Protein AF-0000000077219461 (afdb_homodimer)

Solvent-accessible surface area (backbone atoms only — not comparable to full-atom values): 17190 Å² total; per-residue (Å²): 137,82,82,75,80,73,78,74,81,79,78,75,69,72,69,64,65,70,67,61,68,72,64,71,76,75,70,71,70,69,64,72,73,69,69,78,68,63,50,46,44,54,53,44,38,73,29,61,32,58,38,12,72,44,54,71,53,57,71,39,66,51,72,38,89,86,74,27,36,36,39,37,34,32,79,54,46,33,28,30,75,54,97,56,36,33,38,37,35,46,38,50,35,36,30,32,52,49,77,28,35,36,33,75,37,42,42,38,30,35,29,43,57,50,77,37,53,36,34,33,40,34,45,46,95,81,51,29,31,39,37,42,57,68,84,75,75,48,75,42,62,36,77,71,18,69,49,48,47,73,55,44,82,108,136,82,82,76,82,74,80,76,80,79,80,76,68,74,70,62,65,70,67,61,66,71,66,70,76,74,70,72,71,70,65,72,74,69,70,76,67,63,50,48,44,55,53,44,38,73,30,61,32,60,40,12,72,45,54,71,52,57,71,38,66,51,74,37,89,85,76,28,37,36,38,37,35,31,80,53,46,32,28,31,74,55,98,56,35,31,38,37,34,45,36,51,35,38,31,34,51,49,75,27,34,35,33,73,36,42,42,40,30,36,29,43,57,50,79,36,52,38,35,32,40,34,44,47,95,80,50,31,31,39,37,42,57,67,83,76,75,48,74,41,61,37,76,72,17,68,49,47,46,73,55,45,81,107

Sequence (308 aa):
MGTIFQPNPISSISILCSIIFILTSVTTQSLPFRRSQLSPYGFIGQFNIPRGILPRGATSYTFDNFTGQFTINLKEACTYKMQTFAVKFNTTITGIITKNNMSSLKGVQVRVAFWINIRKVSSIQMGVVKFEAGVIPIIVPAIFFKLSPPCIKSMGTIFQPNPISSISILCSIIFILTSVTTQSLPFRRSQLSPYGFIGQFNIPRGILPRGATSYTFDNFTGQFTINLKEACTYKMQTFAVKFNTTITGIITKNNMSSLKGVQVRVAFWINIRKVSSIQMGVVKFEAGVIPIIVPAIFFKLSPPCIKS

Nearest PDB structures (foldseek):
  1hmw-assembly1_A  TM=2.668E-01  e=2.488E+00  Pedobacter heparinus
  1hmw-assembly1_A  TM=2.668E-01  e=2.385E+00  Pedobacter heparinus
  4qtq-assembly1_A  TM=2.476E-01  e=5.665E+00  Xanthomonas citri pv. citri str. 306

Structure (mmCIF, N/CA/C/O backbone):
data_AF-0000000077219461-model_v1
#
loop_
_entity.id
_entity.type
_entity.pdbx_description
1 polymer 'Uncharacterized protein'
#
loop_
_atom_site.group_PDB
_atom_site.id
_atom_site.type_symbol
_atom_site.label_atom_id
_atom_site.label_alt_id
_atom_site.label_comp_id
_atom_site.label_asym_id
_atom_site.label_entity_id
_atom_site.label_seq_id
_atom_site.pdbx_PDB_ins_code
_atom_site.Cartn_x
_atom_site.Cartn_y
_atom_site.Cartn_z
_atom_site.occupancy
_atom_site.B_iso_or_equiv
_atom_site.auth_seq_id
_atom_site.auth_comp_id
_atom_site.auth_asym_id
_atom_site.auth_atom_id
_atom_site.pdbx_PDB_model_num
ATOM 1 N N . MET A 1 1 ? 26.984 111.75 51.5 1 33.69 1 MET A N 1
ATOM 2 C CA . MET A 1 1 ? 25.688 111.125 51.531 1 33.69 1 MET A CA 1
ATOM 3 C C . MET A 1 1 ? 25.453 110.25 50.281 1 33.69 1 MET A C 1
ATOM 5 O O . MET A 1 1 ? 25.109 110.812 49.219 1 33.69 1 MET A O 1
ATOM 9 N N . GLY A 1 2 ? 26.359 109.25 50 1 40.06 2 GLY A N 1
ATOM 10 C CA . GLY A 1 2 ? 26.594 108.5 48.812 1 40.06 2 GLY A CA 1
ATOM 11 C C . GLY A 1 2 ? 25.422 107.562 48.438 1 40.06 2 GLY A C 1
ATOM 12 O O . GLY A 1 2 ? 24.859 106.938 49.312 1 40.06 2 GLY A O 1
ATOM 13 N N . THR A 1 3 ? 24.609 108 47.438 1 42.41 3 THR A N 1
ATOM 14 C CA . THR A 1 3 ? 23.406 107.375 46.875 1 42.41 3 THR A CA 1
ATOM 15 C C . THR A 1 3 ? 23.703 105.938 46.406 1 42.41 3 THR A C 1
ATOM 17 O O . THR A 1 3 ? 24.516 105.75 45.5 1 42.41 3 THR A O 1
ATOM 20 N N . ILE A 1 4 ? 23.688 105 47.344 1 44.81 4 ILE A N 1
ATOM 21 C CA . ILE A 1 4 ? 23.938 103.562 47.094 1 44.81 4 ILE A CA 1
ATOM 22 C C . ILE A 1 4 ? 22.875 103 46.156 1 44.81 4 ILE A C 1
ATOM 24 O O . ILE A 1 4 ? 21.688 103.125 46.438 1 44.81 4 ILE A O 1
ATOM 28 N N . PHE A 1 5 ? 23.203 102.938 44.812 1 44.38 5 PHE A N 1
ATOM 29 C CA . PHE A 1 5 ? 22.406 102.375 43.719 1 44.38 5 PHE A CA 1
ATOM 30 C C . PHE A 1 5 ? 21.969 100.938 44.031 1 44.38 5 PHE A C 1
ATOM 32 O O . PHE A 1 5 ? 22.797 100.125 44.312 1 44.38 5 PHE A O 1
ATOM 39 N N . GLN A 1 6 ? 20.781 100.75 44.688 1 46.53 6 GLN A N 1
ATOM 40 C CA . GLN A 1 6 ? 20.219 99.438 45.031 1 46.53 6 GLN A CA 1
ATOM 41 C C . GLN A 1 6 ? 19.875 98.625 43.781 1 46.53 6 GLN A C 1
ATOM 43 O O . GLN A 1 6 ? 19.109 99.125 42.938 1 46.53 6 GLN A O 1
ATOM 48 N N . PRO A 1 7 ? 20.812 97.812 43.344 1 46.88 7 PRO A N 1
ATOM 49 C CA . PRO A 1 7 ? 20.562 97.062 42.094 1 46.88 7 PRO A CA 1
ATOM 50 C C . PRO A 1 7 ? 19.219 96.312 42.125 1 46.88 7 PRO A C 1
ATOM 52 O O . PRO A 1 7 ? 18.734 95.938 43.219 1 46.88 7 PRO A O 1
ATOM 55 N N . ASN A 1 8 ? 18.281 96.625 41.219 1 46.97 8 ASN A N 1
ATOM 56 C CA . ASN A 1 8 ? 16.969 96.062 40.969 1 46.97 8 ASN A CA 1
ATOM 57 C C . ASN A 1 8 ? 17.016 94.5 40.844 1 46.97 8 ASN A C 1
ATOM 59 O O . ASN A 1 8 ? 17.906 94 40.188 1 46.97 8 ASN A O 1
ATOM 63 N N . PRO A 1 9 ? 16.406 93.75 41.781 1 45.88 9 PRO A N 1
ATOM 64 C CA . PRO A 1 9 ? 16.406 92.312 41.812 1 45.88 9 PRO A CA 1
ATOM 65 C C . PRO A 1 9 ? 15.836 91.688 40.531 1 45.88 9 PRO A C 1
ATOM 67 O O . PRO A 1 9 ? 14.781 92.125 40.062 1 45.88 9 PRO A O 1
ATOM 70 N N . ILE A 1 10 ? 16.734 91.438 39.5 1 48.16 10 ILE A N 1
ATOM 71 C CA . ILE A 1 10 ? 16.375 90.75 38.281 1 48.16 10 ILE A CA 1
ATOM 72 C C . ILE A 1 10 ? 15.469 89.562 38.594 1 48.16 10 ILE A C 1
ATOM 74 O O . ILE A 1 10 ? 15.742 88.75 39.5 1 48.16 10 ILE A O 1
ATOM 78 N N . SER A 1 11 ? 14.156 89.562 38.219 1 43.84 11 SER A N 1
ATOM 79 C CA . SER A 1 11 ? 13.008 88.688 38.344 1 43.84 11 SER A CA 1
ATOM 80 C C . SER A 1 11 ? 13.344 87.312 37.781 1 43.84 11 SER A C 1
ATOM 82 O O . SER A 1 11 ? 13.805 87.188 36.656 1 43.84 11 SER A O 1
ATOM 84 N N . SER A 1 12 ? 13.719 86.312 38.656 1 49.03 12 SER A N 1
ATOM 85 C CA . SER A 1 12 ? 14.031 84.875 38.562 1 49.03 12 SER A CA 1
ATOM 86 C C . SER A 1 12 ? 12.914 84.062 37.875 1 49.03 12 SER A C 1
ATOM 88 O O . SER A 1 12 ? 12.898 82.875 37.906 1 49.03 12 SER A O 1
ATOM 90 N N . ILE A 1 13 ? 11.828 84.75 37.469 1 51.88 13 ILE A N 1
ATOM 91 C CA . ILE A 1 13 ? 10.664 84 37.094 1 51.88 13 ILE A CA 1
ATOM 92 C C . ILE A 1 13 ? 10.914 83.25 35.781 1 51.88 13 ILE A C 1
ATOM 94 O O . ILE A 1 13 ? 10.234 82.312 35.438 1 51.88 13 ILE A O 1
ATOM 98 N N . SER A 1 14 ? 11.883 83.812 34.938 1 49.16 14 SER A N 1
ATOM 99 C CA . SER A 1 14 ? 11.852 83.312 33.531 1 49.16 14 SER A CA 1
ATOM 100 C C . SER A 1 14 ? 12.359 81.875 33.438 1 49.16 14 SER A C 1
ATOM 102 O O . SER A 1 14 ? 12.188 81.25 32.406 1 49.16 14 SER A O 1
ATOM 104 N N . ILE A 1 15 ? 13.188 81.5 34.375 1 51.34 15 ILE A N 1
ATOM 105 C CA . ILE A 1 15 ? 13.906 80.25 34.094 1 51.34 15 ILE A CA 1
ATOM 106 C C . ILE A 1 15 ? 12.984 79.062 34.312 1 51.34 15 ILE A C 1
ATOM 108 O O . ILE A 1 15 ? 13.266 77.938 33.844 1 51.34 15 ILE A O 1
ATOM 112 N N . LEU A 1 16 ? 11.891 79.188 35.031 1 48.84 16 LEU A N 1
ATOM 113 C CA . LEU A 1 16 ? 11.164 78 35.469 1 48.84 16 LEU A CA 1
ATOM 114 C C . LEU A 1 16 ? 10.375 77.438 34.312 1 48.84 16 LEU A C 1
ATOM 116 O O . LEU A 1 16 ? 10.164 76.188 34.25 1 48.84 16 LEU A O 1
ATOM 120 N N . CYS A 1 17 ? 10.07 78.25 33.344 1 48.56 17 CYS A N 1
ATOM 121 C CA . CYS A 1 17 ? 9.062 77.75 32.438 1 48.56 17 CYS A CA 1
ATOM 122 C C . CYS A 1 17 ? 9.664 76.688 31.484 1 48.56 17 CYS A C 1
ATOM 124 O O . CYS A 1 17 ? 8.938 75.938 30.891 1 48.56 17 CYS A O 1
ATOM 126 N N . SER A 1 18 ? 10.977 76.812 31.312 1 48.19 18 SER A N 1
ATOM 127 C CA . SER A 1 18 ? 11.398 76.062 30.156 1 48.19 18 SER A CA 1
ATOM 128 C C . SER A 1 18 ? 11.445 74.562 30.469 1 48.19 18 SER A C 1
ATOM 130 O O . SER A 1 18 ? 11.766 73.75 29.594 1 48.19 18 SER A O 1
ATOM 132 N N . ILE A 1 19 ? 11.508 74.312 31.734 1 49.44 19 ILE A N 1
ATOM 133 C CA . ILE A 1 19 ? 11.805 72.875 31.969 1 49.44 19 ILE A CA 1
ATOM 134 C C . ILE A 1 19 ? 10.562 72.062 31.672 1 49.44 19 ILE A C 1
ATOM 136 O O . ILE A 1 19 ? 10.633 70.812 31.672 1 49.44 19 ILE A O 1
ATOM 140 N N . ILE A 1 20 ? 9.398 72.688 31.578 1 46.81 20 ILE A N 1
ATOM 141 C CA . ILE A 1 20 ? 8.25 71.75 31.609 1 46.81 20 ILE A CA 1
ATOM 142 C C . ILE A 1 20 ? 8.156 71 30.297 1 46.81 20 ILE A C 1
ATOM 144 O O . ILE A 1 20 ? 7.609 69.875 30.266 1 46.81 20 ILE A O 1
ATOM 148 N N . PHE A 1 21 ? 8.5 71.625 29.219 1 44.94 21 PHE A N 1
ATOM 149 C CA . PHE A 1 21 ? 7.789 71.062 28.078 1 44.94 21 PHE A CA 1
ATOM 150 C C . PHE A 1 21 ? 8.414 69.75 27.641 1 44.94 21 PHE A C 1
ATOM 152 O O . PHE A 1 21 ? 8.172 69.312 26.531 1 44.94 21 PHE A O 1
ATOM 159 N N . ILE A 1 22 ? 9.492 69.375 28.266 1 47.66 22 ILE A N 1
ATOM 160 C CA . ILE A 1 22 ? 9.938 68.188 27.562 1 47.66 22 ILE A CA 1
ATOM 161 C C . ILE A 1 22 ? 8.93 67.062 27.766 1 47.66 22 ILE A C 1
ATOM 163 O O . ILE A 1 22 ? 8.977 66.375 28.781 1 47.66 22 ILE A O 1
ATOM 167 N N . LEU A 1 23 ? 7.57 67.375 27.766 1 44.78 23 LEU A N 1
ATOM 168 C CA . LEU A 1 23 ? 6.695 66.25 27.703 1 44.78 23 LEU A CA 1
ATOM 169 C C . LEU A 1 23 ? 7.07 65.312 26.547 1 44.78 23 LEU A C 1
ATOM 171 O O . LEU A 1 23 ? 6.941 65.688 25.391 1 44.78 23 LEU A O 1
ATOM 175 N N . THR A 1 24 ? 8.188 64.562 26.766 1 46.62 24 THR A N 1
ATOM 176 C CA . THR A 1 24 ? 8.516 63.5 25.828 1 46.62 24 THR A CA 1
ATOM 177 C C . THR A 1 24 ? 7.266 62.688 25.469 1 46.62 24 THR A C 1
ATOM 179 O O . THR A 1 24 ? 6.527 62.25 26.359 1 46.62 24 THR A O 1
ATOM 182 N N . SER A 1 25 ? 6.562 63.062 24.359 1 48.91 25 SER A N 1
ATOM 183 C CA . SER A 1 25 ? 5.602 62.156 23.719 1 48.91 25 SER A CA 1
ATOM 184 C C . SER A 1 25 ? 6.109 60.719 23.703 1 48.91 25 SER A C 1
ATOM 186 O O . SER A 1 25 ? 7.094 60.406 23.031 1 48.91 25 SER A O 1
ATOM 188 N N . VAL A 1 26 ? 6.145 60.062 24.906 1 49.88 26 VAL A N 1
ATOM 189 C CA . VAL A 1 26 ? 6.297 58.625 24.797 1 49.88 26 VAL A CA 1
ATOM 190 C C . VAL A 1 26 ? 5.332 58.062 23.75 1 49.88 26 VAL A C 1
ATOM 192 O O . VAL A 1 26 ? 4.113 58.062 23.953 1 49.88 26 VAL A O 1
ATOM 195 N N . THR A 1 27 ? 5.602 58.312 22.422 1 47.44 27 THR A N 1
ATOM 196 C CA . THR A 1 27 ? 4.867 57.531 21.438 1 47.44 27 THR A CA 1
ATOM 197 C C . THR A 1 27 ? 4.863 56.062 21.844 1 47.44 27 THR A C 1
ATOM 199 O O . THR A 1 27 ? 5.922 55.469 22.047 1 47.44 27 THR A O 1
ATOM 202 N N . THR A 1 28 ? 3.904 55.656 22.656 1 47.66 28 THR A N 1
ATOM 203 C CA . THR A 1 28 ? 3.676 54.219 22.781 1 47.66 28 THR A CA 1
ATOM 204 C C . THR A 1 28 ? 3.699 53.531 21.422 1 47.66 28 THR A C 1
ATOM 206 O O . THR A 1 28 ? 2.916 53.875 20.531 1 47.66 28 THR A O 1
A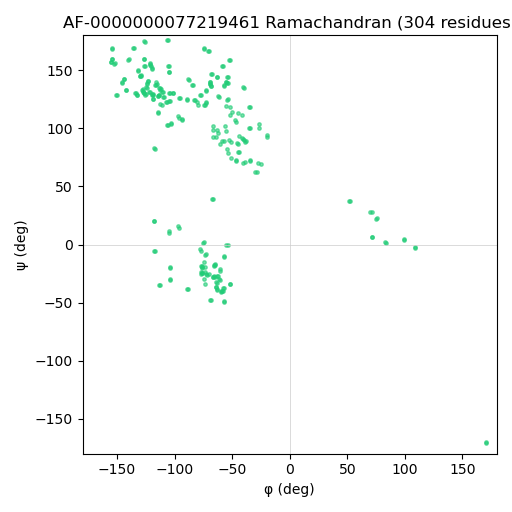TOM 209 N N . GLN A 1 29 ? 4.898 53.281 20.891 1 47.88 29 GLN A N 1
ATOM 210 C CA . GLN A 1 29 ? 4.879 52.375 19.766 1 47.88 29 GLN A CA 1
ATOM 211 C C . GLN A 1 29 ? 3.889 51.219 19.984 1 47.88 29 GLN A C 1
ATOM 213 O O . GLN A 1 29 ? 3.977 50.5 20.984 1 47.88 29 GLN A O 1
ATOM 218 N N . SER A 1 30 ? 2.658 51.438 19.562 1 45.31 30 SER A N 1
ATOM 219 C CA . SER A 1 30 ? 1.782 50.25 19.484 1 45.31 30 SER A CA 1
ATOM 220 C C . SER A 1 30 ? 2.537 49.031 19 1 45.31 30 SER A C 1
ATOM 222 O O . SER A 1 30 ? 3.207 49.094 17.953 1 45.31 30 SER A O 1
ATOM 224 N N . LEU A 1 31 ? 3.113 48.281 19.875 1 44.47 31 LEU A N 1
ATOM 225 C CA . LEU A 1 31 ? 3.516 46.969 19.359 1 44.47 31 LEU A CA 1
ATOM 226 C C . LEU A 1 31 ? 2.512 46.469 18.344 1 44.47 31 LEU A C 1
ATOM 228 O O . LEU A 1 31 ? 1.301 46.594 18.531 1 44.47 31 LEU A O 1
ATOM 232 N N . PRO A 1 32 ? 2.781 46.594 17.031 1 43.72 32 PRO A N 1
ATOM 233 C CA . PRO A 1 32 ? 1.776 45.938 16.172 1 43.72 32 PRO A CA 1
ATOM 234 C C . PRO A 1 32 ? 1.071 44.781 16.875 1 43.72 32 PRO A C 1
ATOM 236 O O . PRO A 1 32 ? 1.707 44 17.625 1 43.72 32 PRO A O 1
ATOM 239 N N . PHE A 1 33 ? -0.044 44.938 17.359 1 42.09 33 PHE A N 1
ATOM 240 C CA . PHE A 1 33 ? -0.864 43.781 17.703 1 42.09 33 PHE A CA 1
ATOM 241 C C . PHE A 1 33 ? -0.469 42.562 16.875 1 42.09 33 PHE A C 1
ATOM 243 O O . PHE A 1 33 ? -0.625 42.562 15.648 1 42.09 33 PHE A O 1
ATOM 250 N N . ARG A 1 34 ? 0.667 42 17.094 1 44.62 34 ARG A N 1
ATOM 251 C CA . ARG A 1 34 ? 0.848 40.656 16.5 1 44.62 34 ARG A CA 1
ATOM 252 C C . ARG A 1 34 ? -0.486 39.938 16.375 1 44.62 34 ARG A C 1
ATOM 254 O O . ARG A 1 34 ? -1.094 39.562 17.375 1 44.62 34 ARG A O 1
ATOM 261 N N . ARG A 1 35 ? -1.472 40.406 15.609 1 48.09 35 ARG A N 1
ATOM 262 C CA . ARG A 1 35 ? -2.625 39.562 15.344 1 48.09 35 ARG A CA 1
ATOM 263 C C . ARG A 1 35 ? -2.293 38.094 15.594 1 48.09 35 ARG A C 1
ATOM 265 O O . ARG A 1 35 ? -1.301 37.594 15.078 1 48.09 35 ARG A O 1
ATOM 272 N N . SER A 1 36 ? -2.57 37.594 16.75 1 56.5 36 SER A N 1
ATOM 273 C CA . SER A 1 36 ? -2.311 36.25 17.25 1 56.5 36 SER A CA 1
ATOM 274 C C . SER A 1 36 ? -2.447 35.219 16.156 1 56.5 36 SER A C 1
ATOM 276 O O . SER A 1 36 ? -3.543 35 15.641 1 56.5 36 SER A O 1
ATOM 278 N N . GLN A 1 37 ? -1.49 35.219 15.258 1 73.44 37 GLN A N 1
ATOM 279 C CA . GLN A 1 37 ? -1.485 34.219 14.203 1 73.44 37 GLN A CA 1
ATOM 280 C C . GLN A 1 37 ? -2.029 32.875 14.703 1 73.44 37 GLN A C 1
ATOM 282 O O . GLN A 1 37 ? -1.74 32.469 15.836 1 73.44 37 GLN A O 1
ATOM 287 N N . LEU A 1 38 ? -3.107 32.438 14.117 1 88.06 38 LEU A N 1
ATOM 288 C CA . LEU A 1 38 ? -3.654 31.141 14.43 1 88.06 38 LEU A CA 1
ATOM 289 C C . LEU A 1 38 ? -2.539 30.109 14.586 1 88.06 38 LEU A C 1
ATOM 291 O O . LEU A 1 38 ? -1.474 30.234 13.977 1 88.06 38 LEU A O 1
ATOM 295 N N . SER A 1 39 ? -2.715 29.344 15.617 1 93.81 39 SER A N 1
ATOM 296 C CA . SER A 1 39 ? -1.831 28.188 15.664 1 93.81 39 SER A CA 1
ATOM 297 C C . SER A 1 39 ? -1.895 27.391 14.367 1 93.81 39 SER A C 1
ATOM 299 O O . SER A 1 39 ? -2.824 27.562 13.578 1 93.81 39 SER A O 1
ATOM 301 N N . PRO A 1 40 ? -0.936 26.641 14.102 1 96.38 40 PRO A N 1
ATOM 302 C CA . PRO A 1 40 ? -1.021 25.781 12.922 1 96.38 40 PRO A CA 1
ATOM 303 C C . PRO A 1 40 ? -2.305 24.953 12.898 1 96.38 40 PRO A C 1
ATOM 305 O O . PRO A 1 40 ? -2.869 24.719 11.82 1 96.38 40 PRO A O 1
ATOM 308 N N . TYR A 1 41 ? -2.781 24.562 13.984 1 95.44 41 TYR A N 1
ATOM 309 C CA . TYR A 1 41 ? -4.008 23.781 14.102 1 95.44 41 TYR A CA 1
ATOM 310 C C . TYR A 1 41 ? -5.227 24.609 13.719 1 95.44 41 TYR A C 1
ATOM 312 O O . TYR A 1 41 ? -6.109 24.141 13 1 95.44 41 TYR A O 1
ATOM 320 N N . GLY A 1 42 ? -5.223 25.766 14.289 1 94.44 42 GLY A N 1
ATOM 321 C CA . GLY A 1 42 ? -6.285 26.688 13.914 1 94.44 42 GLY A CA 1
ATOM 322 C C . GLY A 1 42 ? -6.281 27.016 12.43 1 94.44 42 GLY A C 1
ATOM 323 O O . GLY A 1 42 ? -7.336 27.094 11.805 1 94.44 42 GLY A O 1
ATOM 324 N N . PHE A 1 43 ? -5.125 27.188 11.93 1 95.88 43 PHE A N 1
ATOM 325 C CA . PHE A 1 43 ? -4.938 27.484 10.516 1 95.88 43 PHE A CA 1
ATOM 326 C C . PHE A 1 43 ? -5.562 26.391 9.648 1 95.88 43 PHE A C 1
ATOM 328 O O . PHE A 1 43 ? -6.371 26.688 8.766 1 95.88 43 PHE A O 1
ATOM 335 N N . ILE A 1 44 ? -5.289 25.062 9.906 1 96.12 44 ILE A N 1
ATOM 336 C CA . ILE A 1 44 ? -5.809 23.938 9.141 1 96.12 44 ILE A CA 1
ATOM 337 C C . ILE A 1 44 ? -7.332 23.891 9.25 1 96.12 44 ILE A C 1
ATOM 339 O O . ILE A 1 44 ? -8.023 23.656 8.258 1 96.12 44 ILE A O 1
ATOM 343 N N . GLY A 1 45 ? -7.773 24.203 10.422 1 94.19 45 GLY A N 1
ATOM 344 C CA . GLY A 1 45 ? -9.195 24.156 10.695 1 94.19 45 GLY A CA 1
ATOM 345 C C . GLY A 1 45 ? -10.008 25.109 9.836 1 94.19 45 GLY A C 1
ATOM 346 O O . GLY A 1 45 ? -11.172 24.828 9.523 1 94.19 45 GLY A O 1
ATOM 347 N N . GLN A 1 46 ? -9.438 26.125 9.484 1 94.5 46 GLN A N 1
ATOM 348 C CA . GLN A 1 46 ? -10.141 27.141 8.711 1 94.5 46 GLN A CA 1
ATOM 349 C C . GLN A 1 46 ? -10.547 26.609 7.344 1 94.5 46 GLN A C 1
ATOM 351 O O . GLN A 1 46 ? -11.445 27.156 6.699 1 94.5 46 GLN A O 1
ATOM 356 N N . PHE A 1 47 ? -10.016 25.609 6.922 1 95.56 47 PHE A N 1
ATOM 357 C CA . PHE A 1 47 ? -10.289 25.062 5.594 1 95.56 47 PHE A CA 1
ATOM 358 C C . PHE A 1 47 ? -11.164 23.828 5.684 1 95.56 47 PHE A C 1
ATOM 360 O O . PHE A 1 47 ? -11.266 23.062 4.723 1 95.56 47 PHE A O 1
ATOM 367 N N . ASN A 1 48 ? -11.695 23.547 6.797 1 93.81 48 ASN A N 1
ATOM 368 C CA . ASN A 1 48 ? -12.586 22.422 7.047 1 93.81 48 ASN A CA 1
ATOM 369 C C . ASN A 1 48 ? -11.836 21.094 7.012 1 93.81 48 ASN A C 1
ATOM 371 O O . ASN A 1 48 ? -12.359 20.094 6.531 1 93.81 48 ASN A O 1
ATOM 375 N N . ILE A 1 49 ? -10.648 21.109 7.312 1 94.88 49 ILE A N 1
ATOM 376 C CA . ILE A 1 49 ? -9.812 19.938 7.551 1 94.88 49 ILE A CA 1
ATOM 377 C C . ILE A 1 49 ? -9.633 19.734 9.055 1 94.88 49 ILE A C 1
ATOM 379 O O . ILE A 1 49 ? -9.328 20.672 9.781 1 94.88 49 ILE A O 1
ATOM 383 N N . PRO A 1 50 ? -9.859 18.562 9.422 1 93.88 50 PRO A N 1
ATOM 384 C CA . PRO A 1 50 ? -9.727 18.375 10.867 1 93.88 50 PRO A CA 1
ATOM 385 C C . PRO A 1 50 ? -8.344 18.766 11.391 1 93.88 50 PRO A C 1
ATOM 387 O O . PRO A 1 50 ? -7.328 18.344 10.828 1 93.88 50 PRO A O 1
ATOM 390 N N . ARG A 1 51 ? -8.297 19.438 12.484 1 92.69 51 ARG A N 1
ATOM 391 C CA . ARG A 1 51 ? -7.062 19.984 13.031 1 92.69 51 ARG A CA 1
ATOM 392 C C . ARG A 1 51 ? -6.086 18.875 13.406 1 92.69 51 ARG A C 1
ATOM 394 O O . ARG A 1 51 ? -4.871 19.047 13.273 1 92.69 51 ARG A O 1
ATOM 401 N N . GLY A 1 52 ? -6.641 17.75 13.82 1 92.31 52 GLY A N 1
ATOM 402 C CA . GLY A 1 52 ? -5.828 16.641 14.312 1 92.31 52 GLY A CA 1
ATOM 403 C C . GLY A 1 52 ? -5.117 15.883 13.203 1 92.31 52 GLY A C 1
ATOM 404 O O . GLY A 1 52 ? -4.402 14.914 13.469 1 92.31 52 GLY A O 1
ATOM 405 N N . ILE A 1 53 ? -5.293 16.328 12.016 1 92.56 53 ILE A N 1
ATOM 406 C CA . ILE A 1 53 ? -4.531 15.734 10.922 1 92.56 53 ILE A CA 1
ATOM 407 C C . ILE A 1 53 ? -3.045 16.031 11.102 1 92.56 53 ILE A C 1
ATOM 409 O O . ILE A 1 53 ? -2.189 15.273 10.641 1 92.56 53 ILE A O 1
ATOM 413 N N . LEU A 1 54 ? -2.771 17.141 11.773 1 93.31 54 LEU A N 1
ATOM 414 C CA . LEU A 1 54 ? -1.401 17.484 12.133 1 93.31 54 LEU A CA 1
ATOM 415 C C . LEU A 1 54 ? -0.999 16.797 13.438 1 93.31 54 LEU A C 1
ATOM 417 O O . LEU A 1 54 ? -1.792 16.734 14.383 1 93.31 54 LEU A O 1
ATOM 421 N N . PRO A 1 55 ? 0.208 16.297 13.414 1 92.25 55 PRO A N 1
ATOM 422 C CA . PRO A 1 55 ? 0.686 15.742 14.68 1 92.25 55 PRO A CA 1
ATOM 423 C C . PRO A 1 55 ? 0.968 16.828 15.719 1 92.25 55 PRO A C 1
ATOM 425 O O . PRO A 1 55 ? 1.022 18.016 15.383 1 92.25 55 PRO A O 1
ATOM 428 N N . ARG A 1 56 ? 1.112 16.281 16.953 1 90.12 56 ARG A N 1
ATOM 429 C CA . ARG A 1 56 ? 1.553 17.234 17.984 1 90.12 56 ARG A CA 1
ATOM 430 C C . ARG A 1 56 ? 2.938 17.781 17.672 1 90.12 56 ARG A C 1
ATOM 432 O O . ARG A 1 56 ? 3.754 17.094 17.047 1 90.12 56 ARG A O 1
ATOM 439 N N . GLY A 1 57 ? 3.109 19.094 18.031 1 91.25 57 GLY A N 1
ATOM 440 C CA . GLY A 1 57 ? 4.438 19.656 17.875 1 91.25 57 GLY A CA 1
ATOM 441 C C . GLY A 1 57 ? 4.531 20.656 16.734 1 91.25 57 GLY A C 1
ATOM 442 O O . GLY A 1 57 ? 5.605 21.188 16.453 1 91.25 57 GLY A O 1
ATOM 443 N N . ALA A 1 58 ? 3.441 20.812 16.047 1 94.19 58 ALA A N 1
ATOM 444 C CA . ALA A 1 58 ? 3.453 21.891 15.062 1 94.19 58 ALA A CA 1
ATOM 445 C C . ALA A 1 58 ? 3.66 23.25 15.719 1 94.19 58 ALA A C 1
ATOM 447 O O . ALA A 1 58 ? 2.889 23.641 16.594 1 94.19 58 ALA A O 1
ATOM 448 N N . THR A 1 59 ? 4.652 24.031 15.25 1 95 59 THR A N 1
ATOM 449 C CA . THR A 1 59 ? 5.066 25.234 15.961 1 95 59 THR A CA 1
ATOM 450 C C . THR A 1 59 ? 4.715 26.484 15.164 1 95 59 THR A C 1
ATOM 452 O O . THR A 1 59 ? 4.355 27.516 15.734 1 95 59 THR A O 1
ATOM 455 N N . SER A 1 60 ? 4.809 26.375 13.914 1 96.06 60 SER A N 1
ATOM 456 C CA . SER A 1 60 ? 4.57 27.547 13.094 1 96.06 60 SER A CA 1
ATOM 457 C C . SER A 1 60 ? 4.113 27.172 11.695 1 96.06 60 SER A C 1
ATOM 459 O O . SER A 1 60 ? 4.156 26 11.32 1 96.06 60 SER A O 1
ATOM 461 N N . TYR A 1 61 ? 3.656 28.203 10.992 1 97.56 61 TYR A N 1
ATOM 462 C CA . TYR A 1 61 ? 3.279 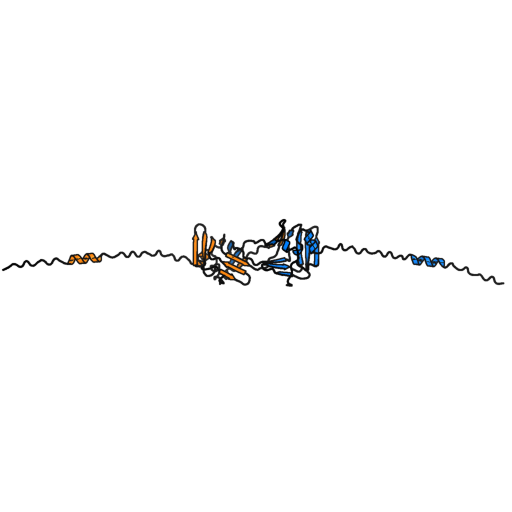28 9.594 1 97.56 61 TYR A CA 1
ATOM 463 C C . TYR A 1 61 ? 3.449 29.281 8.789 1 97.56 61 TYR A C 1
ATOM 465 O O . TYR A 1 61 ? 3.527 30.375 9.352 1 97.56 61 TYR A O 1
ATOM 473 N N . THR A 1 62 ? 3.627 29.156 7.488 1 97.62 62 THR A N 1
ATOM 474 C CA . THR A 1 62 ? 3.49 30.219 6.504 1 97.62 62 THR A CA 1
ATOM 475 C C . THR A 1 62 ? 2.412 29.875 5.48 1 97.62 62 THR A C 1
ATOM 477 O O . THR A 1 62 ? 2.133 28.703 5.234 1 97.62 62 THR A O 1
ATOM 480 N N . PHE A 1 63 ? 1.784 30.953 4.941 1 97.75 63 PHE A N 1
ATOM 481 C CA . PHE A 1 63 ? 0.683 30.75 4.004 1 97.75 63 PHE A CA 1
ATOM 482 C C . PHE A 1 63 ? 0.612 31.891 3 1 97.75 63 PHE A C 1
ATOM 484 O O . PHE A 1 63 ? 0.666 33.062 3.379 1 97.75 63 PHE A O 1
ATOM 491 N N . ASP A 1 64 ? 0.569 31.453 1.765 1 97.5 64 ASP A N 1
ATOM 492 C CA . ASP A 1 64 ? 0.343 32.406 0.695 1 97.5 64 ASP A CA 1
ATOM 493 C C . ASP A 1 64 ? -1.131 32.469 0.299 1 97.5 64 ASP A C 1
ATOM 495 O O . ASP A 1 64 ? -1.638 31.531 -0.338 1 97.5 64 ASP A O 1
ATOM 499 N N . ASN A 1 65 ? -1.766 33.5 0.615 1 94.44 65 ASN A N 1
ATOM 500 C CA . ASN A 1 65 ? -3.203 33.625 0.401 1 94.44 65 ASN A CA 1
ATOM 501 C C . ASN A 1 65 ? -3.553 33.625 -1.084 1 94.44 65 ASN A C 1
ATOM 503 O O . ASN A 1 65 ? -4.688 33.312 -1.455 1 94.44 65 ASN A O 1
ATOM 507 N N . PHE A 1 66 ? -2.605 33.875 -1.916 1 95.19 66 PHE A N 1
ATOM 508 C CA . PHE A 1 66 ? -2.861 33.969 -3.348 1 95.19 66 PHE A CA 1
ATOM 509 C C . PHE A 1 66 ? -2.742 32.594 -4.016 1 95.19 66 PHE A C 1
ATOM 511 O O . PHE A 1 66 ? -3.564 32.25 -4.867 1 95.19 66 PHE A O 1
ATOM 518 N N . THR A 1 67 ? -1.794 31.844 -3.562 1 96.44 67 THR A N 1
ATOM 519 C CA . THR A 1 67 ? -1.524 30.578 -4.242 1 96.44 67 THR A CA 1
ATOM 520 C C . THR A 1 67 ? -2.074 29.406 -3.439 1 96.44 67 THR A C 1
ATOM 522 O O . THR A 1 67 ? -2.258 28.312 -3.977 1 96.44 67 THR A O 1
ATOM 525 N N . GLY A 1 68 ? -2.301 29.672 -2.18 1 97.81 68 GLY A N 1
ATOM 526 C CA . GLY A 1 68 ? -2.74 28.609 -1.294 1 97.81 68 GLY A CA 1
ATOM 527 C C . GLY A 1 68 ? -1.595 27.766 -0.75 1 97.81 68 GLY A C 1
ATOM 528 O O . GLY A 1 68 ? -1.815 26.812 0.004 1 97.81 68 GLY A O 1
ATOM 529 N N . GLN A 1 69 ? -0.376 28.156 -1.146 1 98.56 69 GLN A N 1
ATOM 530 C CA . GLN A 1 69 ? 0.801 27.422 -0.691 1 98.56 69 GLN A CA 1
ATOM 531 C C . GLN A 1 69 ? 1.033 27.625 0.803 1 98.56 69 GLN A C 1
ATOM 533 O O . GLN A 1 69 ? 0.914 28.734 1.308 1 98.56 69 GLN A O 1
ATOM 538 N N . PHE A 1 70 ? 1.42 26.5 1.426 1 98.31 70 PHE A N 1
ATOM 539 C CA . PHE A 1 70 ? 1.68 26.625 2.855 1 98.31 70 PHE A CA 1
ATOM 540 C C . PHE A 1 70 ? 2.902 25.812 3.254 1 98.31 70 PHE A C 1
ATOM 542 O O . PHE A 1 70 ? 3.34 24.938 2.51 1 98.31 70 PHE A O 1
ATOM 549 N N . THR A 1 71 ? 3.459 26.156 4.336 1 98.5 71 THR A N 1
ATOM 550 C CA . THR A 1 71 ? 4.504 25.406 5.031 1 98.5 71 THR A CA 1
ATOM 551 C C . THR A 1 71 ? 4.207 25.312 6.523 1 98.5 71 THR A C 1
ATOM 553 O O . THR A 1 71 ? 3.846 26.312 7.152 1 98.5 71 THR A O 1
ATOM 556 N N . ILE A 1 72 ? 4.262 24.188 7.066 1 97.88 72 ILE A N 1
ATOM 557 C CA . ILE A 1 72 ? 4.125 23.969 8.5 1 97.88 72 ILE A CA 1
ATOM 558 C C . ILE A 1 72 ? 5.418 23.391 9.062 1 97.88 72 ILE A C 1
ATOM 560 O O . ILE A 1 72 ? 6.008 22.484 8.469 1 97.88 72 ILE A O 1
ATOM 564 N N . ASN A 1 73 ? 5.793 23.906 10.188 1 97.69 73 ASN A N 1
ATOM 565 C CA . ASN A 1 73 ? 7.008 23.438 10.836 1 97.69 73 ASN A CA 1
ATOM 566 C C . ASN A 1 73 ? 6.699 22.703 12.133 1 97.69 73 ASN A C 1
ATOM 568 O O . ASN A 1 73 ? 5.934 23.188 12.969 1 97.69 73 ASN A O 1
ATOM 572 N N . LEU A 1 74 ? 7.34 21.531 12.273 1 95.56 74 LEU A N 1
ATOM 573 C CA . LEU A 1 74 ? 7.254 20.75 13.508 1 95.56 74 LEU A CA 1
ATOM 574 C C . LEU A 1 74 ? 8.539 20.875 14.32 1 95.56 74 LEU A C 1
ATOM 576 O O . LEU A 1 74 ? 9.609 21.125 13.766 1 95.56 74 LEU A O 1
ATOM 580 N N . LYS A 1 75 ? 8.375 20.797 15.602 1 93.94 75 LYS A N 1
ATOM 581 C CA . LYS A 1 75 ? 9.539 20.844 16.469 1 93.94 75 LYS A CA 1
ATOM 582 C C . LYS A 1 75 ? 10.523 19.719 16.125 1 93.94 75 LYS A C 1
ATOM 584 O O . LYS A 1 75 ? 11.742 19.922 16.172 1 93.94 75 LYS A O 1
ATOM 589 N N . GLU A 1 76 ? 9.992 18.562 15.773 1 93.81 76 GLU A N 1
ATOM 590 C CA . GLU A 1 76 ? 10.75 17.375 15.367 1 93.81 76 GLU A CA 1
ATOM 591 C C . GLU A 1 76 ? 9.906 16.453 14.477 1 93.81 76 GLU A C 1
ATOM 593 O O . GLU A 1 76 ? 8.68 16.578 14.445 1 93.81 76 GLU A O 1
ATOM 598 N N . ALA A 1 77 ? 10.617 15.703 13.742 1 94.5 77 ALA A N 1
ATOM 599 C CA . ALA A 1 77 ? 9.898 14.672 12.992 1 94.5 77 ALA A CA 1
ATOM 600 C C . ALA A 1 77 ? 9.125 13.75 13.938 1 94.5 77 ALA A C 1
ATOM 602 O O . ALA A 1 77 ? 9.508 13.562 15.094 1 94.5 77 ALA A O 1
ATOM 603 N N . CYS A 1 78 ? 8.062 13.211 13.297 1 90.62 78 CYS A N 1
ATOM 604 C CA . CYS A 1 78 ? 7.109 12.469 14.125 1 90.62 78 CYS A CA 1
ATOM 605 C C . CYS A 1 78 ? 6.586 11.242 13.383 1 90.62 78 CYS A C 1
ATOM 607 O O . CYS A 1 78 ? 6.281 11.32 12.188 1 90.62 78 CYS A O 1
ATOM 609 N N . THR A 1 79 ? 6.613 10.133 14.117 1 90.81 79 THR A N 1
ATOM 610 C CA . THR A 1 79 ? 5.965 8.945 13.562 1 90.81 79 THR A CA 1
ATOM 611 C C . THR A 1 79 ? 4.824 8.484 14.461 1 90.81 79 THR A C 1
ATOM 613 O O . THR A 1 79 ? 5 8.359 15.68 1 90.81 79 THR A O 1
ATOM 616 N N . TYR A 1 80 ? 3.762 8.398 13.844 1 87.06 80 TYR A N 1
ATOM 617 C CA . TYR A 1 80 ? 2.582 7.863 14.516 1 87.06 80 TYR A CA 1
ATOM 618 C C . TYR A 1 80 ? 2.305 6.43 14.07 1 87.06 80 TYR A C 1
ATOM 620 O O . TYR A 1 80 ? 2.154 6.16 12.875 1 87.06 80 TYR A O 1
ATOM 628 N N . LYS A 1 81 ? 2.264 5.594 15.094 1 82.38 81 LYS A N 1
ATOM 629 C CA . LYS A 1 81 ? 2.059 4.18 14.789 1 82.38 81 LYS A CA 1
ATOM 630 C C . LYS A 1 81 ? 0.698 3.703 15.289 1 82.38 81 LYS A C 1
ATOM 632 O O . LYS A 1 81 ? 0.325 3.961 16.438 1 82.38 81 LYS A O 1
ATOM 637 N N . MET A 1 82 ? -0.064 3.24 14.406 1 74.56 82 MET A N 1
ATOM 638 C CA . MET A 1 82 ? -1.294 2.52 14.727 1 74.56 82 MET A CA 1
ATOM 639 C C . MET A 1 82 ? -1.132 1.026 14.461 1 74.56 82 MET A C 1
ATOM 641 O O . MET A 1 82 ? -0.059 0.576 14.055 1 74.56 82 MET A O 1
ATOM 645 N N . GLN A 1 83 ? -2.188 0.316 14.82 1 72.25 83 GLN A N 1
ATOM 646 C CA . GLN A 1 83 ? -2.131 -1.135 14.68 1 72.25 83 GLN A CA 1
ATOM 647 C C . GLN A 1 83 ? -1.854 -1.531 13.227 1 72.25 83 GLN A C 1
ATOM 649 O O . GLN A 1 83 ? -1.027 -2.406 12.969 1 72.25 83 GLN A O 1
ATOM 654 N N . THR A 1 84 ? -2.447 -0.868 12.227 1 70.88 84 THR A N 1
ATOM 655 C CA . THR A 1 84 ? -2.414 -1.355 10.852 1 70.88 84 THR A CA 1
ATOM 656 C C . THR A 1 84 ? -1.682 -0.37 9.945 1 70.88 84 THR A C 1
ATOM 658 O O . THR A 1 84 ? -1.436 -0.661 8.773 1 70.88 84 THR A O 1
ATOM 661 N N . PHE A 1 85 ? -1.335 0.76 10.547 1 80.06 85 PHE A N 1
ATOM 662 C CA . PHE A 1 85 ? -0.623 1.717 9.711 1 80.06 85 PHE A CA 1
ATOM 663 C C . PHE A 1 85 ? 0.248 2.637 10.555 1 80.06 85 PHE A C 1
ATOM 665 O O . PHE A 1 85 ? 0.106 2.682 11.781 1 80.06 85 PHE A O 1
ATOM 672 N N . ALA A 1 86 ? 1.182 3.215 9.914 1 86.88 86 ALA A N 1
ATOM 673 C CA . ALA A 1 86 ? 2.006 4.266 10.508 1 86.88 86 ALA A CA 1
ATOM 674 C C . ALA A 1 86 ? 2.068 5.492 9.602 1 86.88 86 ALA A C 1
ATOM 676 O O . ALA A 1 86 ? 2.01 5.371 8.375 1 86.88 86 ALA A O 1
ATOM 677 N N . VAL A 1 87 ? 2.125 6.609 10.25 1 90.19 87 VAL A N 1
ATOM 678 C CA . VAL A 1 87 ? 2.291 7.859 9.516 1 90.19 87 VAL A CA 1
ATOM 679 C C . VAL A 1 87 ? 3.547 8.578 9.992 1 90.19 87 VAL A C 1
ATOM 681 O O . VAL A 1 87 ? 3.762 8.734 11.195 1 90.19 87 VAL A O 1
ATOM 684 N N . LYS A 1 88 ? 4.316 8.984 9.055 1 93.81 88 LYS A N 1
ATOM 685 C CA . LYS A 1 88 ? 5.539 9.734 9.344 1 93.81 88 LYS A CA 1
ATOM 686 C C . LYS A 1 88 ? 5.438 11.172 8.844 1 93.81 88 LYS A C 1
ATOM 688 O O . LYS A 1 88 ? 5.031 11.414 7.707 1 93.81 88 LYS A O 1
ATOM 693 N N . PHE A 1 89 ? 5.848 12.008 9.695 1 95.31 89 PHE A N 1
ATOM 694 C CA . PHE A 1 89 ? 5.887 13.438 9.375 1 95.31 89 PHE A CA 1
ATOM 695 C C . PHE A 1 89 ? 7.316 13.961 9.453 1 95.31 89 PHE A C 1
ATOM 697 O O . PHE A 1 89 ? 7.992 13.797 10.469 1 95.31 89 PHE A O 1
ATOM 704 N N . ASN A 1 90 ? 7.703 14.625 8.414 1 96.56 90 ASN A N 1
ATOM 705 C CA . ASN A 1 90 ? 8.961 15.367 8.461 1 96.56 90 ASN A CA 1
ATOM 706 C C . ASN A 1 90 ? 8.828 16.641 9.289 1 96.56 90 ASN A C 1
ATOM 708 O O . ASN A 1 90 ? 7.727 17.016 9.68 1 96.56 90 ASN A O 1
ATOM 712 N N . THR A 1 91 ? 9.953 17.266 9.602 1 96.69 91 THR A N 1
ATOM 713 C CA . THR A 1 91 ? 9.961 18.5 10.367 1 96.69 91 THR A CA 1
ATOM 714 C C . THR A 1 91 ? 9.227 19.609 9.617 1 96.69 91 THR A C 1
ATOM 716 O O . THR A 1 91 ? 8.719 20.562 10.234 1 96.69 91 THR A O 1
ATOM 719 N N . THR A 1 92 ? 9.258 19.422 8.328 1 97.94 92 THR A N 1
ATOM 720 C CA . THR A 1 92 ? 8.578 20.422 7.508 1 97.94 92 THR A CA 1
ATOM 721 C C . THR A 1 92 ? 7.555 19.75 6.59 1 97.94 92 THR A C 1
ATOM 723 O O . THR A 1 92 ? 7.871 18.781 5.902 1 97.94 92 THR A O 1
ATOM 726 N N . ILE A 1 93 ? 6.32 20.219 6.582 1 97.94 93 ILE A N 1
ATOM 727 C CA . ILE A 1 93 ? 5.238 19.781 5.715 1 97.94 93 ILE A CA 1
ATOM 728 C C . ILE A 1 93 ? 4.832 20.906 4.77 1 97.94 93 ILE A C 1
ATOM 730 O O . ILE A 1 93 ? 4.602 22.031 5.203 1 97.94 93 ILE A O 1
ATOM 734 N N . THR A 1 94 ? 4.781 20.672 3.457 1 98.56 94 THR A N 1
ATOM 735 C CA . THR A 1 94 ? 4.387 21.688 2.482 1 98.56 94 THR A CA 1
ATOM 736 C C . THR A 1 94 ? 3.252 21.172 1.601 1 98.56 94 THR A C 1
ATOM 738 O O . THR A 1 94 ? 3.029 19.953 1.51 1 98.56 94 THR A O 1
ATOM 741 N N . GLY A 1 95 ? 2.592 22.141 1.019 1 98.44 95 GLY A N 1
ATOM 742 C CA . GLY A 1 95 ? 1.532 21.797 0.085 1 98.44 95 GLY A CA 1
ATOM 743 C C . GLY A 1 95 ? 0.704 22.984 -0.343 1 98.44 95 GLY A C 1
ATOM 744 O O . GLY A 1 95 ? 1.119 24.141 -0.161 1 98.44 95 GLY A O 1
ATOM 745 N N . ILE A 1 96 ? -0.357 22.719 -1.018 1 98.56 96 ILE A N 1
ATOM 746 C CA . ILE A 1 96 ? -1.384 23.688 -1.38 1 98.56 96 ILE A CA 1
ATOM 747 C C . ILE A 1 96 ? -2.686 23.359 -0.653 1 98.56 96 ILE A C 1
ATOM 749 O O . ILE A 1 96 ? -3.148 22.203 -0.682 1 98.56 96 ILE A O 1
ATOM 753 N N . ILE A 1 97 ? -3.289 24.312 0.027 1 97.94 97 ILE A N 1
ATOM 754 C CA . ILE A 1 97 ? -4.496 24.031 0.798 1 97.94 97 ILE A CA 1
ATOM 755 C C . ILE A 1 97 ? -5.648 24.875 0.273 1 97.94 97 ILE A C 1
ATOM 757 O O . ILE A 1 97 ? -5.469 26.062 -0.038 1 97.94 97 ILE A O 1
ATOM 761 N N . THR A 1 98 ? -6.703 24.281 -0.005 1 96.81 98 THR A N 1
ATOM 762 C CA . THR A 1 98 ? -8 24.875 -0.296 1 96.81 98 THR A CA 1
ATOM 763 C C . THR A 1 98 ? -9.078 24.297 0.607 1 96.81 98 THR A C 1
ATOM 765 O O . THR A 1 98 ? -8.797 23.453 1.461 1 96.81 98 THR A O 1
ATOM 768 N N . LYS A 1 99 ? -10.258 24.844 0.501 1 96 99 LYS A N 1
ATOM 769 C CA . LYS A 1 99 ? -11.336 24.297 1.316 1 96 99 LYS A CA 1
ATOM 770 C C . LYS A 1 99 ? -11.484 22.797 1.105 1 96 99 LYS A C 1
ATOM 772 O O . LYS A 1 99 ? -11.594 22.328 -0.032 1 96 99 LYS A O 1
ATOM 777 N N . ASN A 1 100 ? -11.438 22 2.098 1 96.06 100 ASN A N 1
ATOM 778 C CA . ASN A 1 100 ? -11.672 20.562 2.17 1 96.06 100 ASN A CA 1
ATOM 779 C C . ASN A 1 100 ? -10.539 19.781 1.506 1 96.06 100 ASN A C 1
ATOM 781 O O . ASN A 1 100 ? -10.641 18.562 1.338 1 96.06 100 ASN A O 1
ATOM 785 N N . ASN A 1 101 ? -9.5 20.5 1.102 1 96.56 101 ASN A N 1
ATOM 786 C CA . ASN A 1 101 ? -8.531 19.781 0.282 1 96.56 101 ASN A CA 1
ATOM 787 C C . ASN A 1 101 ? -7.109 20.266 0.544 1 96.56 101 ASN A C 1
ATOM 789 O O . ASN A 1 101 ? -6.875 21.469 0.688 1 96.56 101 ASN A O 1
ATOM 793 N N . MET A 1 102 ? -6.207 19.328 0.593 1 96.94 102 MET A N 1
ATOM 794 C CA . MET A 1 102 ? -4.773 19.594 0.491 1 96.94 102 MET A CA 1
ATOM 795 C C . MET A 1 102 ? -4.148 18.781 -0.638 1 96.94 102 MET A C 1
ATOM 797 O O . MET A 1 102 ? -4.434 17.594 -0.783 1 96.94 102 MET A O 1
ATOM 801 N N . SER A 1 103 ? -3.312 19.453 -1.419 1 96.31 103 SER A N 1
ATOM 802 C CA . SER A 1 103 ? -2.688 18.781 -2.551 1 96.31 103 SER A CA 1
ATOM 803 C C . SER A 1 103 ? -1.203 19.109 -2.645 1 96.31 103 SER A C 1
ATOM 805 O O . SER A 1 103 ? -0.711 19.984 -1.922 1 96.31 103 SER A O 1
ATOM 807 N N . SER A 1 104 ? -0.476 18.359 -3.533 1 95.5 104 SER A N 1
ATOM 808 C CA . SER A 1 104 ? 0.961 18.516 -3.727 1 95.5 104 SER A CA 1
ATOM 809 C C . SER A 1 104 ? 1.708 18.453 -2.398 1 95.5 104 SER A C 1
ATOM 811 O O . SER A 1 104 ? 2.639 19.219 -2.164 1 95.5 104 SER A O 1
ATOM 813 N N . LEU A 1 105 ? 1.229 17.594 -1.537 1 96.5 105 LEU A N 1
ATOM 814 C CA . LEU A 1 105 ? 1.784 17.469 -0.194 1 96.5 105 LEU A CA 1
ATOM 815 C C . LEU A 1 105 ? 3.186 16.875 -0.239 1 96.5 105 LEU A C 1
ATOM 817 O O . LEU A 1 105 ? 3.449 15.953 -1.023 1 96.5 105 LEU A O 1
ATOM 821 N N . LYS A 1 106 ? 4.027 17.438 0.562 1 96.5 106 LYS A N 1
ATOM 822 C CA . LYS A 1 106 ? 5.359 16.891 0.833 1 96.5 106 LYS A CA 1
ATOM 823 C C . LYS A 1 106 ? 5.625 16.812 2.334 1 96.5 106 LYS A C 1
ATOM 825 O O . LYS A 1 106 ? 5.148 17.656 3.098 1 96.5 106 LYS A O 1
ATOM 830 N N . GLY A 1 107 ? 6.348 15.789 2.711 1 96.56 107 GLY A N 1
ATOM 831 C CA . GLY A 1 107 ? 6.766 15.68 4.102 1 96.56 107 GLY A CA 1
ATOM 832 C C . GLY A 1 107 ? 5.891 14.75 4.914 1 96.56 107 GLY A C 1
ATOM 833 O O . GLY A 1 107 ? 5.984 14.719 6.145 1 96.56 107 GLY A O 1
ATOM 834 N N . VAL A 1 108 ? 4.953 14.086 4.348 1 94.62 108 VAL A N 1
ATOM 835 C CA . VAL A 1 108 ? 4.094 13.117 5.023 1 94.62 108 VAL A CA 1
ATOM 836 C C . VAL A 1 108 ? 4.125 11.781 4.277 1 94.62 108 VAL A C 1
ATOM 838 O O . VAL A 1 108 ? 3.936 11.742 3.061 1 94.62 108 VAL A O 1
ATOM 841 N N . GLN A 1 109 ? 4.34 10.711 4.984 1 90.75 109 GLN A N 1
ATOM 842 C CA . GLN A 1 109 ? 4.359 9.367 4.418 1 90.75 109 GLN A CA 1
ATOM 843 C C . GLN A 1 109 ? 3.508 8.406 5.242 1 90.75 109 GLN A C 1
ATOM 845 O O . GLN A 1 109 ? 3.346 8.594 6.449 1 90.75 109 GLN A O 1
ATOM 850 N N . VAL A 1 110 ? 2.992 7.488 4.598 1 88.25 110 VAL A N 1
ATOM 851 C CA . VAL A 1 110 ? 2.223 6.457 5.289 1 88.25 110 VAL A CA 1
ATOM 852 C C . VAL A 1 110 ? 2.799 5.078 4.973 1 88.25 110 VAL A C 1
ATOM 854 O O . VAL A 1 110 ? 3.283 4.844 3.861 1 88.25 110 VAL A O 1
ATOM 857 N N . ARG A 1 111 ? 2.863 4.301 5.961 1 83.75 111 ARG A N 1
ATOM 858 C CA . ARG A 1 111 ? 3.188 2.887 5.797 1 83.75 111 ARG A CA 1
ATOM 859 C C . ARG A 1 111 ? 2.004 2.006 6.184 1 83.75 111 ARG A C 1
ATOM 861 O O . ARG A 1 111 ? 1.549 2.037 7.332 1 83.75 111 ARG A O 1
ATOM 868 N N . VAL A 1 112 ? 1.463 1.325 5.227 1 76.56 112 VAL A N 1
ATOM 869 C CA . VAL A 1 112 ? 0.288 0.498 5.477 1 76.56 112 VAL A CA 1
ATOM 870 C C . VAL A 1 112 ? 0.626 -0.97 5.23 1 76.56 112 VAL A C 1
ATOM 872 O O . VAL A 1 112 ? 1.495 -1.284 4.414 1 76.56 112 VAL A O 1
ATOM 875 N N . ALA A 1 113 ? 0.072 -1.756 6.145 1 77.62 113 ALA A N 1
ATOM 876 C CA . ALA A 1 113 ? 0.217 -3.199 5.977 1 77.62 113 ALA A CA 1
ATOM 877 C C . ALA A 1 113 ? -1.143 -3.871 5.805 1 77.62 113 ALA A C 1
ATOM 879 O O . ALA A 1 113 ? -1.827 -4.164 6.789 1 77.62 113 ALA A O 1
ATOM 880 N N . PHE A 1 114 ? -1.614 -3.848 4.602 1 77.69 114 PHE A N 1
ATOM 881 C CA . PHE A 1 114 ? -2.873 -4.527 4.32 1 77.69 114 PHE A CA 1
ATOM 882 C C . PHE A 1 114 ? -2.717 -5.504 3.16 1 77.69 114 PHE A C 1
ATOM 884 O O . PHE A 1 114 ? -1.809 -5.359 2.34 1 77.69 114 PHE A O 1
ATOM 891 N N . TRP A 1 115 ? -3.586 -6.422 3.283 1 83.56 115 TRP A N 1
ATOM 892 C CA . TRP A 1 115 ? -3.607 -7.371 2.172 1 83.56 115 TRP A CA 1
ATOM 893 C C . TRP A 1 115 ? -4.32 -6.773 0.962 1 83.56 115 TRP A C 1
ATOM 895 O O . TRP A 1 115 ? -5.43 -6.25 1.083 1 83.56 115 TRP A O 1
ATOM 905 N N . ILE A 1 116 ? -3.727 -6.809 -0.135 1 83.12 116 ILE A N 1
ATOM 906 C CA . ILE A 1 116 ? -4.277 -6.324 -1.396 1 83.12 116 ILE A CA 1
ATOM 907 C C . ILE A 1 116 ? -4.281 -7.449 -2.426 1 83.12 116 ILE A C 1
ATOM 909 O O . ILE A 1 116 ? -3.32 -8.219 -2.52 1 83.12 116 ILE A O 1
ATOM 913 N N . ASN A 1 117 ? -5.379 -7.445 -3.191 1 87.62 117 ASN A N 1
ATOM 914 C CA . ASN A 1 117 ? -5.438 -8.461 -4.242 1 87.62 117 ASN A CA 1
ATOM 915 C C . ASN A 1 117 ? -4.48 -8.133 -5.387 1 87.62 117 ASN A C 1
ATOM 917 O O . ASN A 1 117 ? -4.406 -6.988 -5.836 1 87.62 117 ASN A O 1
ATOM 921 N N . ILE A 1 118 ? -3.752 -9.117 -5.789 1 89.88 118 ILE A N 1
ATOM 922 C CA . ILE A 1 118 ? -2.979 -8.992 -7.02 1 89.88 118 ILE A CA 1
ATOM 923 C C . ILE A 1 118 ? -3.871 -9.297 -8.219 1 89.88 118 ILE A C 1
ATOM 925 O O . ILE A 1 118 ? -4.434 -10.391 -8.32 1 89.88 118 ILE A O 1
ATOM 929 N N . ARG A 1 119 ? -3.932 -8.328 -9.172 1 90.44 119 ARG A N 1
ATOM 930 C CA . ARG A 1 119 ? -4.871 -8.5 -10.273 1 90.44 119 ARG A CA 1
ATOM 931 C C . ARG A 1 119 ? -4.145 -8.914 -11.555 1 90.44 119 ARG A C 1
ATOM 933 O O . ARG A 1 119 ? -4.715 -9.602 -12.398 1 90.44 119 ARG A O 1
ATOM 940 N N . LYS A 1 120 ? -2.934 -8.484 -11.68 1 92.25 120 LYS A N 1
ATOM 941 C CA . LYS A 1 120 ? -2.178 -8.727 -12.906 1 92.25 120 LYS A CA 1
ATOM 942 C C . LYS A 1 120 ? -0.703 -8.977 -12.602 1 92.25 120 LYS A C 1
ATOM 944 O O . LYS A 1 120 ? -0.136 -8.359 -11.703 1 92.25 120 LYS A O 1
ATOM 949 N N . VAL A 1 121 ? -0.089 -9.875 -13.336 1 93.19 121 VAL A N 1
ATOM 950 C CA . VAL A 1 121 ? 1.349 -10.125 -13.32 1 93.19 121 VAL A CA 1
ATOM 951 C C . VAL A 1 121 ? 1.897 -10.062 -14.75 1 93.19 121 VAL A C 1
ATOM 953 O O . VAL A 1 121 ? 1.316 -10.641 -15.672 1 93.19 121 VAL A O 1
ATOM 956 N N . SER A 1 122 ? 2.971 -9.328 -14.891 1 93.88 122 SER A N 1
ATOM 957 C CA . SER A 1 122 ? 3.602 -9.266 -16.203 1 93.88 122 SER A CA 1
ATOM 958 C C . SER A 1 122 ? 5.109 -9.477 -16.109 1 93.88 122 SER A C 1
ATOM 960 O O . SER A 1 122 ? 5.758 -8.914 -15.219 1 93.88 122 SER A O 1
ATOM 962 N N . SER A 1 123 ? 5.598 -10.391 -16.906 1 92.38 123 SER A N 1
ATOM 963 C CA . SER A 1 123 ? 7.039 -10.547 -17.062 1 92.38 123 SER A CA 1
ATOM 964 C C . SER A 1 123 ? 7.574 -9.664 -18.188 1 92.38 123 SER A C 1
ATOM 966 O O . SER A 1 123 ? 7.121 -9.758 -19.328 1 92.38 123 SER A O 1
ATOM 968 N N . ILE A 1 124 ? 8.547 -8.836 -17.812 1 82.56 124 ILE A N 1
ATOM 969 C CA . ILE A 1 124 ? 9.07 -7.898 -18.812 1 82.56 124 ILE A CA 1
ATOM 970 C C . ILE A 1 124 ? 10.43 -8.375 -19.297 1 82.56 124 ILE A C 1
ATOM 972 O O . ILE A 1 124 ? 11.094 -9.188 -18.641 1 82.56 124 ILE A O 1
ATOM 976 N N . GLN A 1 125 ? 10.758 -8.008 -20.469 1 79.88 125 GLN A N 1
ATOM 977 C CA . GLN A 1 125 ? 11.992 -8.391 -21.141 1 79.88 125 GLN A CA 1
ATOM 978 C C . GLN A 1 125 ? 13.219 -7.984 -20.312 1 79.88 125 GLN A C 1
ATOM 980 O O . GLN A 1 125 ? 14.289 -8.57 -20.469 1 79.88 125 GLN A O 1
ATOM 985 N N . MET A 1 126 ? 13.094 -7.277 -19.375 1 81 126 MET A N 1
ATOM 986 C CA . MET A 1 126 ? 14.227 -6.777 -18.609 1 81 126 MET A CA 1
ATOM 987 C C . MET A 1 126 ? 14.477 -7.637 -17.375 1 81 126 MET A C 1
ATOM 989 O O . MET A 1 126 ? 15.234 -7.246 -16.484 1 81 126 MET A O 1
ATOM 993 N N . GLY A 1 127 ? 13.898 -8.789 -17.391 1 87.44 127 GLY A N 1
ATOM 994 C CA . GLY A 1 127 ? 14.172 -9.703 -16.297 1 87.44 127 GLY A CA 1
ATOM 995 C C . GLY A 1 127 ? 13.469 -9.312 -15 1 87.44 127 GLY A C 1
ATOM 996 O O . GLY A 1 127 ? 13.984 -9.57 -13.906 1 87.44 127 GLY A O 1
ATOM 997 N N . VAL A 1 128 ? 12.43 -8.555 -15.195 1 90.19 128 VAL A N 1
ATOM 998 C CA . VAL A 1 128 ? 11.68 -8.195 -14 1 90.19 128 VAL A CA 1
ATOM 999 C C . VAL A 1 128 ? 10.234 -8.68 -14.125 1 90.19 128 VAL A C 1
ATOM 1001 O O . VAL A 1 128 ? 9.75 -8.922 -15.234 1 90.19 128 VAL A O 1
ATOM 1004 N N . VAL A 1 129 ? 9.672 -8.898 -12.984 1 91.12 129 VAL A N 1
ATOM 1005 C CA . VAL A 1 129 ? 8.242 -9.18 -12.891 1 91.12 129 VAL A CA 1
ATOM 1006 C C . VAL A 1 129 ? 7.52 -7.992 -12.258 1 91.12 129 VAL A C 1
ATOM 1008 O O . VAL A 1 129 ? 7.965 -7.457 -11.242 1 91.12 129 VAL A O 1
ATOM 1011 N N . LYS A 1 130 ? 6.527 -7.555 -12.938 1 89.94 130 LYS A N 1
ATOM 1012 C CA . LYS A 1 130 ? 5.684 -6.469 -12.445 1 89.94 130 LYS A CA 1
ATOM 1013 C C . LYS A 1 130 ? 4.344 -6.996 -11.945 1 89.94 130 LYS A C 1
ATOM 1015 O O . LYS A 1 130 ? 3.67 -7.758 -12.641 1 89.94 130 LYS A O 1
ATOM 1020 N N . PHE A 1 131 ? 4.004 -6.59 -10.781 1 88.12 131 PHE A N 1
ATOM 1021 C CA . PHE A 1 131 ? 2.707 -6.91 -10.195 1 88.12 131 PHE A CA 1
ATOM 1022 C C . PHE A 1 131 ? 1.829 -5.668 -10.109 1 88.12 131 PHE A C 1
ATOM 1024 O O . PHE A 1 131 ? 2.303 -4.594 -9.734 1 88.12 131 PHE A O 1
ATOM 1031 N N . GLU A 1 132 ? 0.736 -5.766 -10.516 1 82.62 132 GLU A N 1
ATOM 1032 C CA . GLU A 1 132 ? -0.231 -4.688 -10.344 1 82.62 132 GLU A CA 1
ATOM 1033 C C . GLU A 1 132 ? -1.262 -5.035 -9.273 1 82.62 132 GLU A C 1
ATOM 1035 O O . GLU A 1 132 ? -2.086 -5.934 -9.461 1 82.62 132 GLU A O 1
ATOM 1040 N N . ALA A 1 133 ? -0.946 -4.371 -8.164 1 76.62 133 ALA A N 1
ATOM 1041 C CA . ALA A 1 133 ? -1.911 -4.512 -7.078 1 76.62 133 ALA A CA 1
ATOM 1042 C C . ALA A 1 133 ? -3.004 -3.451 -7.176 1 76.62 133 ALA A C 1
ATOM 1044 O O . ALA A 1 133 ? -2.83 -2.43 -7.844 1 76.62 133 ALA A O 1
ATOM 1045 N N . GLY A 1 134 ? -4.262 -3.719 -6.883 1 66.19 134 GLY A N 1
ATOM 1046 C CA . GLY A 1 134 ? -5.309 -2.713 -6.824 1 66.19 134 GLY A CA 1
ATOM 1047 C C . GLY A 1 134 ? -4.977 -1.557 -5.902 1 66.19 134 GLY A C 1
ATOM 1048 O O . GLY A 1 134 ? -4.016 -1.627 -5.133 1 66.19 134 GLY A O 1
ATOM 1049 N N . VAL A 1 135 ? -5.395 -0.242 -6.262 1 60.97 135 VAL A N 1
ATOM 1050 C CA . VAL A 1 135 ? -5.199 0.94 -5.426 1 60.97 135 VAL A CA 1
ATOM 1051 C C . VAL A 1 135 ? -6.164 0.902 -4.242 1 60.97 135 VAL A C 1
ATOM 1053 O O . VAL A 1 135 ? -7.348 0.597 -4.406 1 60.97 135 VAL A O 1
ATOM 1056 N N . ILE A 1 136 ? -5.559 0.891 -3.055 1 62.75 136 ILE A N 1
ATOM 1057 C CA . ILE A 1 136 ? 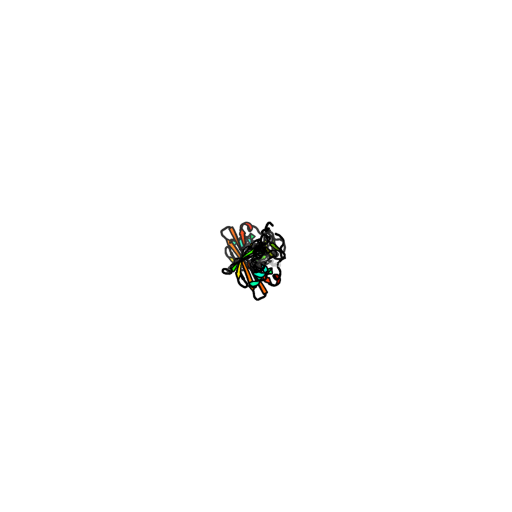-6.516 1.019 -1.961 1 62.75 136 ILE A CA 1
ATOM 1058 C C . ILE A 1 136 ? -6.488 2.445 -1.416 1 62.75 136 ILE A C 1
ATOM 1060 O O . ILE A 1 136 ? -5.445 2.926 -0.969 1 62.75 136 ILE A O 1
ATOM 1064 N N . PRO A 1 137 ? -7.609 3.201 -1.853 1 67.62 137 PRO A N 1
ATOM 1065 C CA . PRO A 1 137 ? -7.711 4.449 -1.092 1 67.62 137 PRO A CA 1
ATOM 1066 C C . PRO A 1 137 ? -7.758 4.219 0.417 1 67.62 137 PRO A C 1
ATOM 1068 O O . PRO A 1 137 ? -8.297 3.207 0.875 1 67.62 137 PRO A O 1
ATOM 1071 N N . ILE A 1 138 ? -7.008 5.148 1.079 1 76.38 138 ILE A N 1
ATOM 1072 C CA . ILE A 1 138 ? -7.086 5.051 2.533 1 76.38 138 ILE A CA 1
ATOM 1073 C C . ILE A 1 138 ? -8.172 5.992 3.053 1 76.38 138 ILE A C 1
ATOM 1075 O O . ILE A 1 138 ? -8.07 7.211 2.91 1 76.38 138 ILE A O 1
ATOM 1079 N N . ILE A 1 139 ? -9.289 5.406 3.504 1 80.69 139 ILE A N 1
ATOM 1080 C CA . ILE A 1 139 ? -10.422 6.164 4.031 1 80.69 139 ILE A CA 1
ATOM 1081 C C . ILE A 1 139 ? -10.484 6 5.551 1 80.69 139 ILE A C 1
ATOM 1083 O O . ILE A 1 139 ? -10.539 4.875 6.055 1 80.69 139 ILE A O 1
ATOM 1087 N N . VAL A 1 140 ? -10.438 7.141 6.227 1 82.19 140 VAL A N 1
ATOM 1088 C CA . VAL A 1 140 ? -10.43 7.121 7.688 1 82.19 140 VAL A CA 1
ATOM 1089 C C . VAL A 1 140 ? -11.523 8.039 8.227 1 82.19 140 VAL A C 1
ATOM 1091 O O . VAL A 1 140 ? -11.688 9.164 7.742 1 82.19 140 VAL A O 1
ATOM 1094 N N . PRO A 1 141 ? -12.281 7.566 9.164 1 85.12 141 PRO A N 1
ATOM 1095 C CA . PRO A 1 141 ? -13.234 8.5 9.773 1 85.12 141 PRO A CA 1
ATOM 1096 C C . PRO A 1 141 ? -12.57 9.773 10.289 1 85.12 141 PRO A C 1
ATOM 1098 O O . PRO A 1 141 ? -11.531 9.711 10.945 1 85.12 141 PRO A O 1
ATOM 1101 N N . ALA A 1 142 ? -13.273 10.906 10.039 1 87.88 142 ALA A N 1
ATOM 1102 C CA . ALA A 1 142 ? -12.719 12.203 10.406 1 87.88 142 ALA A CA 1
ATOM 1103 C C . ALA A 1 142 ? -12.609 12.344 11.922 1 87.88 142 ALA A C 1
ATOM 1105 O O . ALA A 1 142 ? -11.75 13.078 12.422 1 87.88 142 ALA A O 1
ATOM 1106 N N . ILE A 1 143 ? -13.422 11.695 12.633 1 84.69 143 ILE A N 1
ATOM 1107 C CA . ILE A 1 143 ? -13.469 11.797 14.086 1 84.69 143 ILE A CA 1
ATOM 1108 C C . ILE A 1 143 ? -12.133 11.367 14.68 1 84.69 143 ILE A C 1
ATOM 1110 O O . ILE A 1 143 ? -11.773 11.781 15.781 1 84.69 143 ILE A O 1
ATOM 1114 N N . PHE A 1 144 ? -11.328 10.57 13.891 1 83 144 PHE A N 1
ATOM 1115 C CA . PHE A 1 144 ? -10.039 10.102 14.375 1 83 144 PHE A CA 1
ATOM 1116 C C . PHE A 1 144 ? -9.016 11.234 14.391 1 83 144 PHE A C 1
ATOM 1118 O O . PHE A 1 144 ? -7.965 11.125 15.016 1 83 144 PHE A O 1
ATOM 1125 N N . PHE A 1 145 ? -9.477 12.336 13.789 1 87.88 145 PHE A N 1
ATOM 1126 C CA . PHE A 1 145 ? -8.547 13.453 13.672 1 87.88 145 PHE A CA 1
ATOM 1127 C C . PHE A 1 145 ? -9.062 14.672 14.43 1 87.88 145 PHE A C 1
ATOM 1129 O O . PHE A 1 145 ? -8.688 15.805 14.125 1 87.88 145 PHE A O 1
ATOM 1136 N N . LYS A 1 146 ? -9.93 14.469 15.328 1 85.12 146 LYS A N 1
ATOM 1137 C CA . LYS A 1 146 ? -1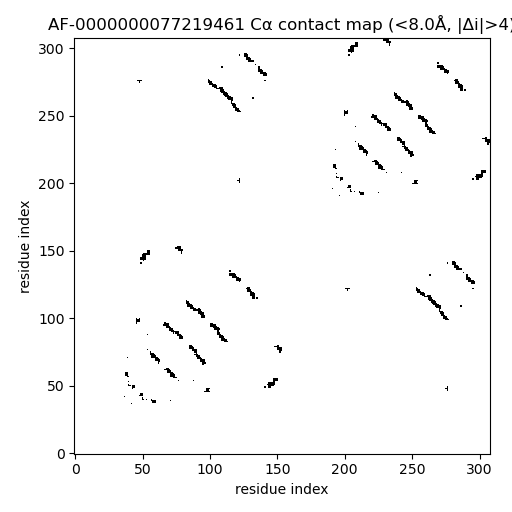0.367 15.57 16.188 1 85.12 146 LYS A CA 1
ATOM 1138 C C . LYS A 1 146 ? -9.211 16.078 17.047 1 85.12 146 LYS A C 1
ATOM 1140 O O . LYS A 1 146 ? -9.094 17.281 17.281 1 85.12 146 LYS A O 1
ATOM 1145 N N . LEU A 1 147 ? -8.391 15.086 17.453 1 83.75 147 LEU A N 1
ATOM 1146 C CA . LEU A 1 147 ? -7.18 15.43 18.188 1 83.75 147 LEU A CA 1
ATOM 1147 C C . LEU A 1 147 ? -5.934 14.922 17.469 1 83.75 147 LEU A C 1
ATOM 1149 O O . LEU A 1 147 ? -6 13.945 16.719 1 83.75 147 LEU A O 1
ATOM 1153 N N . SER A 1 148 ? -4.84 15.578 17.75 1 86.44 148 SER A N 1
ATOM 1154 C CA . SER A 1 148 ? -3.57 15.203 17.125 1 86.44 148 SER A CA 1
ATOM 1155 C C . SER A 1 148 ? -3.086 13.852 17.625 1 86.44 148 SER A C 1
ATOM 1157 O O . SER A 1 148 ? -3.189 13.547 18.828 1 86.44 148 SER A O 1
ATOM 1159 N N . PRO A 1 149 ? -2.629 13.07 16.719 1 78.12 149 PRO A N 1
ATOM 1160 C CA . PRO A 1 149 ? -2.117 11.758 17.141 1 78.12 149 PRO A CA 1
ATOM 1161 C C . PRO A 1 149 ? -0.837 11.867 17.969 1 78.12 149 PRO A C 1
ATOM 1163 O O . PRO A 1 149 ? -0.059 12.805 17.797 1 78.12 149 PRO A O 1
ATOM 1166 N N . PRO A 1 150 ? -0.843 10.852 18.875 1 77.56 150 PRO A N 1
ATOM 1167 C CA . PRO A 1 150 ? 0.395 10.82 19.656 1 77.56 150 PRO A CA 1
ATOM 1168 C C . PRO A 1 150 ? 1.594 10.328 18.844 1 77.56 150 PRO A C 1
ATOM 1170 O O . PRO A 1 150 ? 1.473 9.383 18.078 1 77.56 150 PRO A O 1
ATOM 1173 N N . CYS A 1 151 ? 2.602 11.008 18.719 1 79.25 151 CYS A N 1
ATOM 1174 C CA . CYS A 1 151 ? 3.779 10.656 17.922 1 79.25 151 CYS A CA 1
ATOM 1175 C C . CYS A 1 151 ? 4.852 10.023 18.812 1 79.25 151 CYS A C 1
ATOM 1177 O O . CYS A 1 151 ? 4.961 10.352 19.984 1 79.25 151 CYS A O 1
ATOM 1179 N N . ILE A 1 152 ? 5.191 8.867 18.312 1 70.94 152 ILE A N 1
ATOM 1180 C CA . ILE A 1 152 ? 6.41 8.328 18.906 1 70.94 152 ILE A CA 1
ATOM 1181 C C . ILE A 1 152 ? 7.629 8.992 18.281 1 70.94 152 ILE A C 1
ATOM 1183 O O . ILE A 1 152 ? 7.617 9.336 17.094 1 70.94 152 ILE A O 1
ATOM 1187 N N . LYS A 1 153 ? 8.383 9.625 19.172 1 60.19 153 LYS A N 1
ATOM 1188 C CA . LYS A 1 153 ? 9.609 10.25 18.688 1 60.19 153 LYS A CA 1
ATOM 1189 C C . LYS A 1 153 ? 10.391 9.305 17.781 1 60.19 153 LYS A C 1
ATOM 1191 O O . LYS A 1 153 ? 10.531 8.117 18.078 1 60.19 153 LYS A O 1
ATOM 1196 N N . SER A 1 154 ? 10.391 9.523 16.391 1 50.22 154 SER A N 1
ATOM 1197 C CA . SER A 1 154 ? 11.25 8.727 15.531 1 50.22 154 SER A CA 1
ATOM 1198 C C . SER A 1 154 ? 12.727 8.984 15.82 1 50.22 154 SER A C 1
ATOM 1200 O O . SER A 1 154 ? 13.094 10.07 16.281 1 50.22 154 SER A O 1
ATOM 1202 N N . MET B 1 1 ? -15.922 -120.75 -33.75 1 32.59 1 MET B N 1
ATOM 1203 C CA . MET B 1 1 ? -14.812 -119.938 -34.156 1 32.59 1 MET B CA 1
ATOM 1204 C C . MET B 1 1 ? -15.273 -118.5 -34.344 1 32.59 1 MET B C 1
ATOM 1206 O O . MET B 1 1 ? -15.922 -118.125 -35.312 1 32.59 1 MET B O 1
ATOM 1210 N N . GLY B 1 2 ? -15.727 -117.812 -33.25 1 40.66 2 GLY B N 1
ATOM 1211 C CA . GLY B 1 2 ? -16.469 -116.562 -33.031 1 40.66 2 GLY B CA 1
ATOM 1212 C C . GLY B 1 2 ? -15.695 -115.375 -33.438 1 40.66 2 GLY B C 1
ATOM 1213 O O . GLY B 1 2 ? -14.555 -115.188 -33 1 40.66 2 GLY B O 1
ATOM 1214 N N . THR B 1 3 ? -15.93 -114.812 -34.656 1 42.03 3 THR B N 1
ATOM 1215 C CA . THR B 1 3 ? -15.281 -113.688 -35.312 1 42.03 3 THR B CA 1
ATOM 1216 C C . THR B 1 3 ? -15.453 -112.438 -34.469 1 42.03 3 THR B C 1
ATOM 1218 O O . THR B 1 3 ? -16.578 -112 -34.25 1 42.03 3 THR B O 1
ATOM 1221 N N . ILE B 1 4 ? -14.562 -112.188 -33.5 1 44.16 4 ILE B N 1
ATOM 1222 C CA . ILE B 1 4 ? -14.523 -111.125 -32.531 1 44.16 4 ILE B CA 1
ATOM 1223 C C . ILE B 1 4 ? -14.281 -109.812 -33.281 1 44.16 4 ILE B C 1
ATOM 1225 O O . ILE B 1 4 ? -13.297 -109.688 -34.031 1 44.16 4 ILE B O 1
ATOM 1229 N N . PHE B 1 5 ? -15.391 -109.062 -33.688 1 44.12 5 PHE B N 1
ATOM 1230 C CA . PHE B 1 5 ? -15.453 -107.812 -34.344 1 44.12 5 PHE B CA 1
ATOM 1231 C C . PHE B 1 5 ? -14.594 -106.75 -33.625 1 44.12 5 PHE B C 1
ATOM 1233 O O . PHE B 1 5 ? -14.758 -106.562 -32.406 1 44.12 5 PHE B O 1
ATOM 1240 N N . GLN B 1 6 ? -13.281 -106.625 -33.969 1 46.22 6 GLN B N 1
ATOM 1241 C CA . GLN B 1 6 ? -12.32 -105.688 -33.375 1 46.22 6 GLN B CA 1
ATOM 1242 C C . GLN B 1 6 ? -12.719 -104.25 -33.625 1 46.22 6 GLN B C 1
ATOM 1244 O O . GLN B 1 6 ? -12.922 -103.812 -34.781 1 46.22 6 GLN B O 1
ATOM 1249 N N . PRO B 1 7 ? -13.367 -103.625 -32.625 1 46.78 7 PRO B N 1
ATOM 1250 C CA . PRO B 1 7 ? -13.859 -102.25 -32.812 1 46.78 7 PRO B CA 1
ATOM 1251 C C . PRO B 1 7 ? -12.766 -101.25 -33.25 1 46.78 7 PRO B C 1
ATOM 1253 O O . PRO B 1 7 ? -11.594 -101.438 -32.938 1 46.78 7 PRO B O 1
ATOM 1256 N N . ASN B 1 8 ? -12.914 -100.625 -34.438 1 46.66 8 ASN B N 1
ATOM 1257 C CA . ASN B 1 8 ? -12.031 -99.625 -35.094 1 46.66 8 ASN B CA 1
ATOM 1258 C C . ASN B 1 8 ? -11.734 -98.5 -34.156 1 46.66 8 ASN B C 1
ATOM 1260 O O . ASN B 1 8 ? -12.641 -97.938 -33.562 1 46.66 8 ASN B O 1
ATOM 1264 N N . PRO B 1 9 ? -10.477 -98.312 -33.656 1 46.09 9 PRO B N 1
ATOM 1265 C CA . PRO B 1 9 ? -10.07 -97.25 -32.719 1 46.09 9 PRO B CA 1
ATOM 1266 C C . PRO B 1 9 ? -10.336 -95.875 -33.281 1 46.09 9 PRO B C 1
ATOM 1268 O O . PRO B 1 9 ? -9.938 -95.562 -34.406 1 46.09 9 PRO B O 1
ATOM 1271 N N . ILE B 1 10 ? -11.578 -95.312 -33.031 1 49.16 10 ILE B N 1
ATOM 1272 C CA . ILE B 1 10 ? -11.945 -93.938 -33.406 1 49.16 10 ILE B CA 1
ATOM 1273 C C . ILE B 1 10 ? -10.805 -93 -33.031 1 49.16 10 ILE B C 1
ATOM 1275 O O . ILE B 1 10 ? -10.25 -93.062 -31.938 1 49.16 10 ILE B O 1
ATOM 1279 N N . SER B 1 11 ? -10.109 -92.375 -34.062 1 43.44 11 SER B N 1
ATOM 1280 C CA . SER B 1 11 ? -8.969 -91.5 -34.125 1 43.44 11 SER B CA 1
ATOM 1281 C C . SER B 1 11 ? -9.195 -90.25 -33.281 1 43.44 11 SER B C 1
ATOM 1283 O O . SER B 1 11 ? -10.219 -89.562 -33.438 1 43.44 11 SER B O 1
ATOM 1285 N N . SER B 1 12 ? -8.641 -90.062 -32.031 1 48.91 12 SER B N 1
ATOM 1286 C CA . SER B 1 12 ? -8.539 -89.062 -30.953 1 48.91 12 SER B CA 1
ATOM 1287 C C . SER B 1 12 ? -7.977 -87.75 -31.484 1 48.91 12 SER B C 1
ATOM 1289 O O . SER B 1 12 ? -7.645 -86.875 -30.688 1 48.91 12 SER B O 1
ATOM 1291 N N . ILE B 1 13 ? -7.664 -87.688 -32.781 1 52.38 13 ILE B N 1
ATOM 1292 C CA . ILE B 1 13 ? -6.848 -86.562 -33.188 1 52.38 13 ILE B CA 1
ATOM 1293 C C . ILE B 1 13 ? -7.699 -85.25 -33.188 1 52.38 13 ILE B C 1
ATOM 1295 O O . ILE B 1 13 ? -7.176 -84.188 -33.094 1 52.38 13 ILE B O 1
ATOM 1299 N N . SER B 1 14 ? -9.07 -85.375 -33.312 1 50.03 14 SER B N 1
ATOM 1300 C CA . SER B 1 14 ? -9.82 -84.188 -33.625 1 50.03 14 SER B CA 1
ATOM 1301 C C . SER B 1 14 ? -9.906 -83.25 -32.438 1 50.03 14 SER B C 1
ATOM 1303 O O . SER B 1 14 ? -10.25 -82.062 -32.562 1 50.03 14 SER B O 1
ATOM 1305 N N . ILE B 1 15 ? -9.797 -83.75 -31.219 1 51.75 15 ILE B N 1
ATOM 1306 C CA . ILE B 1 15 ? -10.148 -82.938 -30.094 1 51.75 15 ILE B CA 1
ATOM 1307 C C . ILE B 1 15 ? -9.016 -81.938 -29.828 1 51.75 15 ILE B C 1
ATOM 1309 O O . ILE B 1 15 ? -9.234 -80.875 -29.203 1 51.75 15 ILE B O 1
ATOM 1313 N N . LEU B 1 16 ? -7.816 -82.188 -30.359 1 48.69 16 LEU B N 1
ATOM 1314 C CA . LEU B 1 16 ? -6.688 -81.375 -29.906 1 48.69 16 LEU B CA 1
ATOM 1315 C C . LEU B 1 16 ? -6.734 -80 -30.531 1 48.69 16 LEU B C 1
ATOM 1317 O O . LEU B 1 16 ? -6.34 -79 -29.891 1 48.69 16 LEU B O 1
ATOM 1321 N N . CYS B 1 17 ? -7.367 -79.875 -31.672 1 50.03 17 CYS B N 1
ATOM 1322 C CA . CYS B 1 17 ? -7.121 -78.625 -32.375 1 50.03 17 CYS B CA 1
ATOM 1323 C C . CYS B 1 17 ? -7.906 -77.5 -31.75 1 50.03 17 CYS B C 1
ATOM 1325 O O . CYS B 1 17 ? -7.59 -76.312 -31.969 1 50.03 17 CYS B O 1
ATOM 1327 N N . SER B 1 18 ? -8.992 -77.875 -31.109 1 48.69 18 SER B N 1
ATOM 1328 C CA . SER B 1 18 ? -9.859 -76.688 -30.828 1 48.69 18 SER B CA 1
ATOM 1329 C C . SER B 1 18 ? -9.305 -75.875 -29.688 1 48.69 18 SER B C 1
ATOM 1331 O O . SER B 1 18 ? -9.883 -74.812 -29.344 1 48.69 18 SER B O 1
ATOM 1333 N N . ILE B 1 19 ? -8.445 -76.5 -28.906 1 49.22 19 ILE B N 1
ATOM 1334 C CA . ILE B 1 19 ? -8.117 -75.75 -27.703 1 49.22 19 ILE B CA 1
ATOM 1335 C C . ILE B 1 19 ? -7.199 -74.562 -28.062 1 49.22 19 ILE B C 1
ATOM 1337 O O . ILE B 1 19 ? -6.977 -73.688 -27.234 1 49.22 19 ILE B O 1
ATOM 1341 N N . ILE B 1 20 ? -6.547 -74.625 -29.219 1 47.59 20 ILE B N 1
ATOM 1342 C CA . ILE B 1 20 ? -5.457 -73.625 -29.312 1 47.59 20 ILE B CA 1
ATOM 1343 C C . ILE B 1 20 ? -6.031 -72.25 -29.531 1 47.59 20 ILE B C 1
ATOM 1345 O O . ILE B 1 20 ? -5.359 -71.25 -29.281 1 47.59 20 ILE B O 1
ATOM 1349 N N . PHE B 1 21 ? -7.172 -72.188 -30.172 1 46.12 21 PHE B N 1
ATOM 1350 C CA . PHE B 1 21 ? -7.312 -70.812 -30.766 1 46.12 21 PHE B CA 1
ATOM 1351 C C . PHE B 1 21 ? -7.707 -69.812 -29.703 1 46.12 21 PHE B C 1
ATOM 1353 O O . PHE B 1 21 ? -8.156 -68.688 -30.031 1 46.12 21 PHE B O 1
ATOM 1360 N N . ILE B 1 22 ? -7.957 -70.312 -28.516 1 47.81 22 ILE B N 1
ATOM 1361 C CA . ILE B 1 22 ? -8.406 -69.125 -27.734 1 47.81 22 ILE B CA 1
ATOM 1362 C C . ILE B 1 22 ? -7.25 -68.188 -27.562 1 47.81 22 ILE B C 1
ATOM 1364 O O . ILE B 1 22 ? -6.43 -68.312 -26.641 1 47.81 22 ILE B O 1
ATOM 1368 N N . LEU B 1 23 ? -6.379 -68 -28.625 1 44.19 23 LEU B N 1
ATOM 1369 C CA . LEU B 1 23 ? -5.48 -66.875 -28.438 1 44.19 23 LEU B CA 1
ATOM 1370 C C . LEU B 1 23 ? -6.262 -65.562 -28.109 1 44.19 23 LEU B C 1
ATOM 1372 O O . LEU B 1 23 ? -7.051 -65.125 -28.922 1 44.19 23 LEU B O 1
ATOM 1376 N N . THR B 1 24 ? -6.664 -65.5 -26.812 1 46.97 24 THR B N 1
ATOM 1377 C CA . THR B 1 24 ? -7.199 -64.25 -26.266 1 46.97 24 THR B CA 1
ATOM 1378 C C . THR B 1 24 ? -6.387 -63.062 -26.75 1 46.97 24 THR B C 1
ATOM 1380 O O . THR B 1 24 ? -5.156 -63.062 -26.641 1 46.97 24 THR B O 1
ATOM 1383 N N . SER B 1 25 ? -6.793 -62.438 -27.875 1 49 25 SER B N 1
ATOM 1384 C CA . SER B 1 25 ? -6.34 -61.094 -28.203 1 49 25 SER B CA 1
ATOM 1385 C C . SER B 1 25 ? -6.301 -60.219 -26.953 1 49 25 SER B C 1
ATOM 1387 O O . SER B 1 25 ? -7.344 -59.875 -26.391 1 49 25 SER B O 1
ATOM 1389 N N . VAL B 1 26 ? -5.34 -60.5 -26.031 1 49.47 26 VAL B N 1
ATOM 1390 C CA . VAL B 1 26 ? -5.109 -59.438 -25.031 1 49.47 26 VAL B CA 1
ATOM 1391 C C . VAL B 1 26 ? -5.004 -58.094 -25.734 1 49.47 26 VAL B C 1
ATOM 1393 O O . VAL B 1 26 ? -4.031 -57.844 -26.453 1 49.47 26 VAL B O 1
ATOM 1396 N N . THR B 1 27 ? -6.156 -57.531 -26.266 1 47.19 27 THR B N 1
ATOM 1397 C CA . THR B 1 27 ? -6.086 -56.125 -26.609 1 47.19 27 THR B CA 1
ATOM 1398 C C . THR B 1 27 ? -5.402 -55.312 -25.5 1 47.19 27 THR B C 1
ATOM 1400 O O . THR B 1 27 ? -5.832 -55.344 -24.344 1 47.19 27 THR B O 1
ATOM 1403 N N . THR B 1 28 ? -4.074 -55.219 -25.531 1 47.38 28 THR B N 1
ATOM 1404 C CA . THR B 1 28 ? -3.43 -54.219 -24.703 1 47.38 28 THR B CA 1
ATOM 1405 C C . THR B 1 28 ? -4.168 -52.875 -24.812 1 47.38 28 THR B C 1
ATOM 1407 O O . THR B 1 28 ? -4.297 -52.312 -25.891 1 47.38 28 THR B O 1
ATOM 1410 N N . GLN B 1 29 ? -5.297 -52.75 -24.078 1 47.72 29 GLN B N 1
ATOM 1411 C CA . GLN B 1 29 ? -5.785 -51.375 -23.953 1 47.72 29 GLN B CA 1
ATOM 1412 C C . GLN B 1 29 ? -4.633 -50.406 -23.75 1 47.72 29 GLN B C 1
ATOM 1414 O O . GLN B 1 29 ? -3.844 -50.562 -22.812 1 47.72 29 GLN B O 1
ATOM 1419 N N . SER B 1 30 ? -4.098 -49.875 -24.844 1 44.5 30 SER B N 1
ATOM 1420 C CA . SER B 1 30 ? -3.209 -48.719 -24.672 1 44.5 30 SER B CA 1
ATOM 1421 C C . SER B 1 30 ? -3.721 -47.781 -23.578 1 44.5 30 SER B C 1
ATOM 1423 O O . SER B 1 30 ? -4.883 -47.375 -23.609 1 44.5 30 SER B O 1
ATOM 1425 N N . LEU B 1 31 ? -3.355 -48 -22.359 1 44.38 31 LEU B N 1
ATOM 1426 C CA . LEU B 1 31 ? -3.596 -46.875 -21.453 1 44.38 31 LEU B CA 1
ATOM 1427 C C . LEU B 1 31 ? -3.398 -45.562 -22.172 1 44.38 31 LEU B C 1
ATOM 1429 O O . LEU B 1 31 ? -2.469 -45.406 -22.969 1 44.38 31 LEU B O 1
ATOM 1433 N N . PRO B 1 32 ? -4.469 -44.875 -22.609 1 43.69 32 PRO B N 1
ATOM 1434 C CA . PRO B 1 32 ? -4.121 -43.562 -23.172 1 43.69 32 PRO B CA 1
ATOM 1435 C C . PRO B 1 32 ? -2.832 -43 -22.578 1 43.69 32 PRO B C 1
ATOM 1437 O O . PRO B 1 32 ? -2.578 -43.156 -21.391 1 43.69 32 PRO B O 1
ATOM 1440 N N . PHE B 1 33 ? -1.793 -43.031 -23.219 1 42 33 PHE B N 1
ATOM 1441 C CA . PHE B 1 33 ? -0.657 -42.219 -22.844 1 42 33 PHE B CA 1
ATOM 1442 C C . PHE B 1 33 ? -1.124 -40.969 -22.109 1 42 33 PHE B C 1
ATOM 1444 O O . PHE B 1 33 ? -1.819 -40.125 -22.672 1 42 33 PHE B O 1
ATOM 1451 N N . ARG B 1 34 ? -1.622 -41.062 -20.922 1 44.62 34 ARG B N 1
ATOM 1452 C CA . ARG B 1 34 ? -1.752 -39.812 -20.156 1 44.62 34 ARG B CA 1
ATOM 1453 C C . ARG B 1 34 ? -0.675 -38.812 -20.547 1 44.62 34 ARG B C 1
ATOM 1455 O O . ARG B 1 34 ? 0.508 -39.031 -20.266 1 44.62 34 ARG B O 1
ATOM 1462 N N . ARG B 1 35 ? -0.583 -38.312 -21.781 1 47.88 35 ARG B N 1
ATOM 1463 C CA . ARG B 1 35 ? 0.317 -37.188 -22.031 1 47.88 35 ARG B CA 1
ATOM 1464 C C . ARG B 1 35 ? 0.656 -36.469 -20.734 1 47.88 35 ARG B C 1
ATOM 1466 O O . ARG B 1 35 ? -0.24 -36.094 -19.969 1 47.88 35 ARG B O 1
ATOM 1473 N N . SER B 1 36 ? 1.703 -36.812 -20.078 1 56.47 36 SER B N 1
ATOM 1474 C CA . SER B 1 36 ? 2.217 -36.312 -18.812 1 56.47 36 SER B CA 1
ATOM 1475 C C . SER B 1 36 ? 1.933 -34.812 -18.656 1 56.47 36 SER B C 1
ATOM 1477 O O . SER B 1 36 ? 2.467 -34 -19.406 1 56.47 36 SER B O 1
ATOM 1479 N N . GLN B 1 37 ? 0.685 -34.5 -18.422 1 73.69 37 GLN B N 1
ATOM 1480 C CA . GLN B 1 37 ? 0.318 -33.125 -18.203 1 73.69 37 GLN B CA 1
ATOM 1481 C C . GLN B 1 37 ? 1.415 -32.375 -17.438 1 73.69 37 GLN B C 1
ATOM 1483 O O . GLN B 1 37 ? 2.029 -32.938 -16.516 1 73.69 37 GLN B O 1
ATOM 1488 N N . LEU B 1 38 ? 1.979 -31.375 -18.047 1 88.19 38 LEU B N 1
ATOM 1489 C CA . LEU B 1 38 ? 2.949 -30.516 -17.391 1 88.19 38 LEU B CA 1
ATOM 1490 C C . LEU B 1 38 ? 2.531 -30.234 -15.945 1 88.19 38 LEU B C 1
ATOM 1492 O O . LEU B 1 38 ? 1.34 -30.234 -15.633 1 88.19 38 LEU B O 1
ATOM 1496 N N . SER B 1 39 ? 3.5 -30.359 -15.117 1 93.81 39 SER B N 1
ATOM 1497 C CA . SER B 1 39 ? 3.221 -29.859 -13.781 1 93.81 39 SER B CA 1
ATOM 1498 C C . SER B 1 39 ? 2.693 -28.422 -13.828 1 93.81 39 SER B C 1
ATOM 1500 O O . SER B 1 39 ? 2.832 -27.734 -14.844 1 93.81 39 SER B O 1
ATOM 1502 N N . PRO B 1 40 ? 2.055 -28.016 -12.844 1 96.38 40 PRO B N 1
ATOM 1503 C CA . PRO B 1 40 ? 1.64 -26.609 -12.805 1 96.38 40 PRO B CA 1
ATOM 1504 C C . PRO B 1 40 ? 2.795 -25.656 -13.062 1 96.38 40 PRO B C 1
ATOM 1506 O O . PRO B 1 40 ? 2.609 -24.609 -13.703 1 96.38 40 PRO B O 1
ATOM 1509 N N . TYR B 1 41 ? 3.941 -25.969 -12.648 1 95.44 41 TYR B N 1
ATOM 1510 C CA . TYR B 1 41 ? 5.137 -25.141 -12.836 1 95.44 41 TYR B CA 1
ATOM 1511 C C . TYR B 1 41 ? 5.547 -25.109 -14.305 1 95.44 41 TYR B C 1
ATOM 1513 O O . TYR B 1 41 ? 5.883 -24.047 -14.836 1 95.44 41 TYR B O 1
ATOM 1521 N N . GLY B 1 42 ? 5.566 -26.297 -14.828 1 94.44 42 GLY B N 1
ATOM 1522 C CA . GLY B 1 42 ? 5.836 -26.359 -16.266 1 94.44 42 GLY B CA 1
ATOM 1523 C C . GLY B 1 42 ? 4.816 -25.609 -17.094 1 94.44 42 GLY B C 1
ATOM 1524 O O . GLY B 1 42 ? 5.176 -24.938 -18.062 1 94.44 42 GLY B O 1
ATOM 1525 N N . PHE B 1 43 ? 3.605 -25.734 -16.703 1 95.81 43 PHE B N 1
ATOM 1526 C CA . PHE B 1 43 ? 2.502 -25.047 -17.375 1 95.81 43 PHE B CA 1
ATOM 1527 C C . PHE B 1 43 ? 2.736 -23.531 -17.391 1 95.81 43 PHE B C 1
ATOM 1529 O O . PHE B 1 43 ? 2.695 -22.922 -18.453 1 95.81 43 PHE B O 1
ATOM 1536 N N . ILE B 1 44 ? 3.086 -22.875 -16.234 1 96.06 44 ILE B N 1
ATOM 1537 C CA . ILE B 1 44 ? 3.316 -21.438 -16.125 1 96.06 44 ILE B CA 1
ATOM 1538 C C . ILE B 1 44 ? 4.508 -21.047 -17 1 96.06 44 ILE B C 1
ATOM 1540 O O . ILE B 1 44 ? 4.469 -20.016 -17.688 1 96.06 44 ILE B O 1
ATOM 1544 N N . GLY B 1 45 ? 5.473 -21.906 -16.984 1 94.12 45 GLY B N 1
ATOM 1545 C CA . GLY B 1 45 ? 6.695 -21.641 -17.719 1 94.12 45 GLY B CA 1
ATOM 1546 C C . GLY B 1 45 ? 6.477 -21.484 -19.219 1 94.12 45 GLY B C 1
ATOM 1547 O O . GLY B 1 45 ? 7.207 -20.75 -19.891 1 94.12 45 GLY B O 1
ATOM 1548 N N . GLN B 1 46 ? 5.559 -22.125 -19.672 1 94.44 46 GLN B N 1
ATOM 1549 C CA . GLN B 1 46 ? 5.301 -22.109 -21.109 1 94.44 46 GLN B CA 1
ATOM 1550 C C . GLN B 1 46 ? 4.895 -20.703 -21.578 1 94.44 46 GLN B C 1
ATOM 1552 O O . GLN B 1 46 ? 4.996 -20.391 -22.766 1 94.44 46 GLN B O 1
ATOM 1557 N N . PHE B 1 47 ? 4.523 -19.906 -20.766 1 95.56 47 PHE B N 1
ATOM 1558 C CA . PHE B 1 47 ? 4.051 -18.578 -21.141 1 95.56 47 PHE B CA 1
ATOM 1559 C C . PHE B 1 47 ? 5.105 -17.516 -20.812 1 95.56 47 PHE B C 1
ATOM 1561 O O . PHE B 1 47 ? 4.805 -16.328 -20.766 1 95.56 47 PHE B O 1
ATOM 1568 N N . ASN B 1 48 ? 6.266 -17.906 -20.5 1 93.81 48 ASN B N 1
ATOM 1569 C CA . ASN B 1 48 ? 7.398 -17.047 -20.188 1 93.81 48 ASN B CA 1
ATOM 1570 C C . ASN B 1 48 ? 7.211 -16.328 -18.844 1 93.81 48 ASN B C 1
ATOM 1572 O O . ASN B 1 48 ? 7.598 -15.164 -18.703 1 93.81 48 ASN B O 1
ATOM 1576 N N . ILE B 1 49 ? 6.52 -16.891 -18 1 94.81 49 ILE B N 1
ATOM 1577 C CA . ILE B 1 49 ? 6.398 -16.484 -16.594 1 94.81 49 ILE B CA 1
ATOM 1578 C C . ILE B 1 49 ? 7.262 -17.391 -15.727 1 94.81 49 ILE B C 1
ATOM 1580 O O . ILE B 1 49 ? 7.23 -18.609 -15.867 1 94.81 49 ILE B O 1
ATOM 1584 N N . PRO B 1 50 ? 8 -16.75 -14.93 1 93.88 50 PRO B N 1
ATOM 1585 C CA . PRO B 1 50 ? 8.859 -17.625 -14.117 1 93.88 50 PRO B CA 1
ATOM 1586 C C . PRO B 1 50 ? 8.062 -18.641 -13.312 1 93.88 50 PRO B C 1
ATOM 1588 O O . PRO B 1 50 ? 7.094 -18.281 -12.641 1 93.88 50 PRO B O 1
ATOM 1591 N N . ARG B 1 51 ? 8.508 -19.844 -13.281 1 92.69 51 ARG B N 1
ATOM 1592 C CA . ARG B 1 51 ? 7.789 -20.953 -12.656 1 92.69 51 ARG B CA 1
ATOM 1593 C C . ARG B 1 51 ? 7.629 -20.719 -11.156 1 92.69 51 ARG B C 1
ATOM 1595 O O . ARG B 1 51 ? 6.613 -21.094 -10.57 1 92.69 51 ARG B O 1
ATOM 1602 N N . GLY B 1 52 ? 8.625 -20.062 -10.562 1 92.31 52 GLY B N 1
ATOM 1603 C CA . GLY B 1 52 ? 8.656 -19.875 -9.117 1 92.31 52 GLY B CA 1
ATOM 1604 C C . GLY B 1 52 ? 7.672 -18.828 -8.633 1 92.31 52 GLY B C 1
ATOM 1605 O O . GLY B 1 52 ? 7.59 -18.562 -7.434 1 92.31 52 GLY B O 1
ATOM 1606 N N . ILE B 1 53 ? 6.934 -18.281 -9.523 1 92.44 53 ILE B N 1
ATOM 1607 C CA . ILE B 1 53 ? 5.875 -17.375 -9.117 1 92.44 53 ILE B CA 1
ATOM 1608 C C . ILE B 1 53 ? 4.816 -18.141 -8.32 1 92.44 53 ILE B C 1
ATOM 1610 O O . ILE B 1 53 ? 4.133 -17.562 -7.473 1 92.44 53 ILE B O 1
ATOM 1614 N N . LEU B 1 54 ? 4.703 -19.406 -8.609 1 93.31 54 LEU B N 1
ATOM 1615 C CA . LEU B 1 54 ? 3.832 -20.281 -7.84 1 93.31 54 LEU B CA 1
ATOM 1616 C C . LEU B 1 54 ? 4.543 -20.797 -6.594 1 93.31 54 LEU B C 1
ATOM 1618 O O . LEU B 1 54 ? 5.723 -21.156 -6.648 1 93.31 54 LEU B O 1
ATOM 1622 N N . PRO B 1 55 ? 3.803 -20.781 -5.52 1 92.19 55 PRO B N 1
ATOM 1623 C CA . PRO B 1 55 ? 4.402 -21.391 -4.332 1 92.19 55 PRO B CA 1
ATOM 1624 C C . PRO B 1 55 ? 4.523 -22.906 -4.445 1 92.19 55 PRO B C 1
ATOM 1626 O O . PRO B 1 55 ? 3.934 -23.516 -5.344 1 92.19 55 PRO B O 1
ATOM 1629 N N . ARG B 1 56 ? 5.344 -23.406 -3.479 1 90.19 56 ARG B N 1
ATOM 1630 C CA . ARG B 1 56 ? 5.387 -24.859 -3.402 1 90.19 56 ARG B CA 1
ATOM 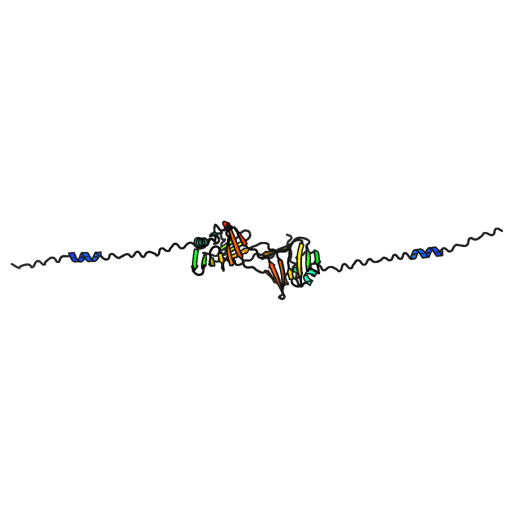1631 C C . ARG B 1 56 ? 4.02 -25.422 -3.041 1 90.19 56 ARG B C 1
ATOM 1633 O O . ARG B 1 56 ? 3.242 -24.781 -2.328 1 90.19 56 ARG B O 1
ATOM 1640 N N . GLY B 1 57 ? 3.736 -26.625 -3.668 1 91.19 57 GLY B N 1
ATOM 1641 C CA . GLY B 1 57 ? 2.504 -27.297 -3.287 1 91.19 57 GLY B CA 1
ATOM 1642 C C . GLY B 1 57 ? 1.443 -27.25 -4.371 1 91.19 57 GLY B C 1
ATOM 1643 O O . GLY B 1 57 ? 0.331 -27.75 -4.176 1 91.19 57 GLY B O 1
ATOM 1644 N N . ALA B 1 58 ? 1.771 -26.594 -5.434 1 94.12 58 ALA B N 1
ATOM 1645 C CA . ALA B 1 58 ? 0.837 -26.672 -6.555 1 94.12 58 ALA B CA 1
ATOM 1646 C C . ALA B 1 58 ? 0.702 -28.109 -7.055 1 94.12 58 ALA B C 1
ATOM 1648 O O . ALA B 1 58 ? 1.695 -28.734 -7.426 1 94.12 58 ALA B O 1
ATOM 1649 N N . THR B 1 59 ? -0.537 -28.609 -7.164 1 95.06 59 THR B N 1
ATOM 1650 C CA . THR B 1 59 ? -0.743 -30.031 -7.406 1 95.06 59 THR B CA 1
ATOM 1651 C C . THR B 1 59 ? -1.349 -30.266 -8.789 1 95.06 59 THR B C 1
ATOM 1653 O O . THR B 1 59 ? -1.034 -31.25 -9.453 1 95.06 59 THR B O 1
ATOM 1656 N N . SER B 1 60 ? -2.164 -29.391 -9.18 1 96.06 60 SER B N 1
ATOM 1657 C CA . SER B 1 60 ? -2.848 -29.578 -10.453 1 96.06 60 SER B CA 1
ATOM 1658 C C . SER B 1 60 ? -3.27 -28.25 -11.07 1 96.06 60 SER B C 1
ATOM 1660 O O . SER B 1 60 ? -3.193 -27.203 -10.414 1 96.06 60 SER B O 1
ATOM 1662 N N . TYR B 1 61 ? -3.68 -28.391 -12.336 1 97.62 61 TYR B N 1
ATOM 1663 C CA . TYR B 1 61 ? -4.207 -27.203 -13.016 1 97.62 61 TYR B CA 1
ATOM 1664 C C . TYR B 1 61 ? -5.203 -27.594 -14.102 1 97.62 61 TYR B C 1
ATOM 1666 O O . TYR B 1 61 ? -5.223 -28.75 -14.539 1 97.62 61 TYR B O 1
ATOM 1674 N N . THR B 1 62 ? -6.09 -26.703 -14.445 1 97.69 62 THR B N 1
ATOM 1675 C CA . THR B 1 62 ? -6.906 -26.734 -15.656 1 97.69 62 THR B CA 1
ATOM 1676 C C . THR B 1 62 ? -6.656 -25.516 -16.516 1 97.69 62 THR B C 1
ATOM 1678 O O . THR B 1 62 ? -6.258 -24.453 -16.016 1 97.69 62 THR B O 1
ATOM 1681 N N . PHE B 1 63 ? -6.859 -25.719 -17.844 1 97.75 63 PHE B N 1
ATOM 1682 C CA . PHE B 1 63 ? -6.574 -24.641 -18.781 1 97.75 63 PHE B CA 1
ATOM 1683 C C . PHE B 1 63 ? -7.48 -24.734 -20.016 1 97.75 63 PHE B C 1
ATOM 1685 O O . PHE B 1 63 ? -7.621 -25.812 -20.594 1 97.75 63 PHE B O 1
ATOM 1692 N N . ASP B 1 64 ? -8.078 -23.594 -20.266 1 97.5 64 ASP B N 1
ATOM 1693 C CA . ASP B 1 64 ? -8.859 -23.484 -21.484 1 97.5 64 ASP B CA 1
ATOM 1694 C C . ASP B 1 64 ? -8.039 -22.828 -22.594 1 97.5 64 ASP B C 1
ATOM 1696 O O . ASP B 1 64 ? -7.801 -21.609 -22.562 1 97.5 64 ASP B O 1
ATOM 1700 N N . ASN B 1 65 ? -7.691 -23.562 -23.562 1 94.31 65 ASN B N 1
ATOM 1701 C CA . ASN B 1 65 ? -6.812 -23.094 -24.625 1 94.31 65 ASN B CA 1
ATOM 1702 C C . ASN B 1 65 ? -7.477 -22 -25.453 1 94.31 65 ASN B C 1
ATOM 1704 O O . ASN B 1 65 ? -6.789 -21.203 -26.109 1 94.31 65 ASN B O 1
ATOM 1708 N N . PHE B 1 66 ? -8.758 -21.891 -25.375 1 95.19 66 PHE B N 1
ATOM 1709 C CA . PHE B 1 66 ? -9.484 -20.938 -26.188 1 95.19 66 PHE B CA 1
ATOM 1710 C C . PHE B 1 66 ? -9.594 -19.594 -25.5 1 95.19 66 PHE B C 1
ATOM 1712 O O . PHE B 1 66 ? -9.414 -18.547 -26.125 1 95.19 66 PHE B O 1
ATOM 1719 N N . THR B 1 67 ? -9.781 -19.656 -24.219 1 96.38 67 THR B N 1
ATOM 1720 C CA . THR B 1 67 ? -10.039 -18.406 -23.484 1 96.38 67 THR B CA 1
ATOM 1721 C C . THR B 1 67 ? -8.797 -17.969 -22.719 1 96.38 67 THR B C 1
ATOM 1723 O O . THR B 1 67 ? -8.688 -16.812 -22.328 1 96.38 67 THR B O 1
ATOM 1726 N N . GLY B 1 68 ? -7.934 -18.906 -22.5 1 97.81 68 GLY B N 1
ATOM 1727 C CA . GLY B 1 68 ? -6.758 -18.641 -21.688 1 97.81 68 GLY B CA 1
ATOM 1728 C C . GLY B 1 68 ? -7.012 -18.75 -20.203 1 97.81 68 GLY B C 1
ATOM 1729 O O . GLY B 1 68 ? -6.109 -18.531 -19.391 1 97.81 68 GLY B O 1
ATOM 1730 N N . GLN B 1 69 ? -8.258 -19.109 -19.859 1 98.56 69 GLN B N 1
ATOM 1731 C CA . GLN B 1 69 ? -8.617 -19.25 -18.453 1 98.56 69 GLN B CA 1
ATOM 1732 C C . GLN B 1 69 ? -7.922 -20.453 -17.828 1 98.56 69 GLN B C 1
ATOM 1734 O O . GLN B 1 69 ? -7.848 -21.531 -18.438 1 98.56 69 GLN B O 1
ATOM 1739 N N . PHE B 1 70 ? -7.484 -20.203 -16.594 1 98.31 70 PHE B N 1
ATOM 1740 C CA . PHE B 1 70 ? -6.824 -21.312 -15.914 1 98.31 70 PHE B CA 1
ATOM 1741 C C . PHE B 1 70 ? -7.234 -21.375 -14.445 1 98.31 70 PHE B C 1
ATOM 1743 O O . PHE B 1 70 ? -7.758 -20.406 -13.906 1 98.31 70 PHE B O 1
ATOM 1750 N N . THR B 1 71 ? -7.055 -22.5 -13.875 1 98.5 71 THR B N 1
ATOM 1751 C CA . THR B 1 71 ? -7.172 -22.75 -12.445 1 98.5 71 THR B CA 1
ATOM 1752 C C . THR B 1 71 ? -6.004 -23.594 -11.945 1 98.5 71 THR B C 1
ATOM 1754 O O . THR B 1 71 ? -5.641 -24.594 -12.57 1 98.5 71 THR B O 1
ATOM 1757 N N . ILE B 1 72 ? -5.383 -23.188 -10.922 1 97.88 72 ILE B N 1
ATOM 1758 C CA . ILE B 1 72 ? -4.332 -23.953 -10.258 1 97.88 72 ILE B CA 1
ATOM 1759 C C . ILE B 1 72 ? -4.758 -24.297 -8.836 1 97.88 72 ILE B C 1
ATOM 1761 O O . ILE B 1 72 ? -5.293 -23.453 -8.117 1 97.88 72 ILE B O 1
ATOM 1765 N N . ASN B 1 73 ? -4.488 -25.516 -8.484 1 97.69 73 ASN B N 1
ATOM 1766 C CA . ASN B 1 73 ? -4.836 -25.969 -7.145 1 97.69 73 ASN B CA 1
ATOM 1767 C C . ASN B 1 73 ? -3.592 -26.234 -6.305 1 97.69 73 ASN B C 1
ATOM 1769 O O . ASN B 1 73 ? -2.666 -26.906 -6.758 1 97.69 73 ASN B O 1
ATOM 1773 N N . LEU B 1 74 ? -3.629 -25.719 -5.078 1 95.56 74 LEU B N 1
ATOM 1774 C CA . LEU B 1 74 ? -2.578 -25.969 -4.098 1 95.56 74 LEU B CA 1
ATOM 1775 C C . LEU B 1 74 ? -3.043 -26.969 -3.049 1 95.56 74 LEU B C 1
ATOM 1777 O O . LEU B 1 74 ? -4.242 -27.094 -2.787 1 95.56 74 LEU B O 1
ATOM 1781 N N . LYS B 1 75 ? -2.107 -27.719 -2.564 1 93.88 75 LYS B N 1
ATOM 1782 C CA . LYS B 1 75 ? -2.43 -28.656 -1.503 1 93.88 75 LYS B CA 1
ATOM 1783 C C . LYS B 1 75 ? -3.039 -27.953 -0.296 1 93.88 75 LYS B C 1
ATOM 1785 O O . LYS B 1 75 ? -3.959 -28.469 0.336 1 93.88 75 LYS B O 1
ATOM 1790 N N . GLU B 1 76 ? -2.527 -26.75 0.007 1 93.88 76 GLU B N 1
ATOM 1791 C CA . GLU B 1 76 ? -2.99 -25.891 1.09 1 93.88 76 GLU B CA 1
ATOM 1792 C C . GLU B 1 76 ? -2.664 -24.422 0.809 1 93.88 76 GLU B C 1
ATOM 1794 O O . GLU B 1 76 ? -1.825 -24.125 -0.042 1 93.88 76 GLU B O 1
ATOM 1799 N N . ALA B 1 77 ? -3.42 -23.625 1.453 1 94.5 77 ALA B N 1
ATOM 1800 C CA . ALA B 1 77 ? -3.062 -22.219 1.378 1 94.5 77 ALA B CA 1
ATOM 1801 C C . ALA B 1 77 ? -1.647 -21.984 1.902 1 94.5 77 ALA B C 1
ATOM 1803 O O . ALA B 1 77 ? -1.16 -22.734 2.75 1 94.5 77 ALA B O 1
ATOM 1804 N N . CYS B 1 78 ? -1.107 -20.875 1.335 1 90.5 78 CYS B N 1
ATOM 1805 C CA . CYS B 1 78 ? 0.309 -20.625 1.587 1 90.5 78 CYS B CA 1
ATOM 1806 C C . CYS B 1 78 ? 0.586 -19.141 1.764 1 90.5 78 CYS B C 1
ATOM 1808 O O . CYS B 1 78 ? 0.047 -18.312 1.027 1 90.5 78 CYS B O 1
ATOM 1810 N N . THR B 1 79 ? 1.344 -18.875 2.82 1 90.88 79 THR B N 1
ATOM 1811 C CA . THR B 1 79 ? 1.813 -17.5 2.975 1 90.88 79 THR B CA 1
ATOM 1812 C C . THR B 1 79 ? 3.338 -17.438 2.953 1 90.88 79 THR B C 1
ATOM 1814 O O . THR B 1 79 ? 4.004 -18.219 3.646 1 90.88 79 THR B O 1
ATOM 1817 N N . TYR B 1 80 ? 3.758 -16.656 2.102 1 86.88 80 TYR B N 1
ATOM 1818 C CA . TYR B 1 80 ? 5.191 -16.391 2.006 1 86.88 80 TYR B CA 1
ATOM 1819 C C . TYR B 1 80 ? 5.531 -15.023 2.594 1 86.88 80 TYR B C 1
ATOM 1821 O O . TYR B 1 80 ? 4.984 -14 2.172 1 86.88 80 TYR B O 1
ATOM 1829 N N . LYS B 1 81 ? 6.422 -15.117 3.547 1 82.25 81 LYS B N 1
ATOM 1830 C CA . LYS B 1 81 ? 6.793 -13.883 4.227 1 82.25 81 LYS B CA 1
ATOM 1831 C C . LYS B 1 81 ? 8.227 -13.477 3.895 1 82.25 81 LYS B C 1
ATOM 1833 O O . LYS B 1 81 ? 9.141 -14.305 3.965 1 82.25 81 LYS B O 1
ATOM 1838 N N . MET B 1 82 ? 8.375 -12.367 3.355 1 74.5 82 MET B N 1
ATOM 1839 C CA . MET B 1 82 ? 9.672 -11.719 3.195 1 74.5 82 MET B CA 1
ATOM 1840 C C . MET B 1 82 ? 9.828 -10.562 4.184 1 74.5 82 MET B C 1
ATOM 1842 O O . MET B 1 82 ? 8.938 -10.312 5 1 74.5 82 MET B O 1
ATOM 1846 N N . GLN B 1 83 ? 11.016 -9.992 4.145 1 71.94 83 GLN B N 1
ATOM 1847 C CA . GLN B 1 83 ? 11.312 -8.922 5.086 1 71.94 83 GLN B CA 1
ATOM 1848 C C . GLN B 1 83 ? 10.328 -7.766 4.93 1 71.94 83 GLN B C 1
ATOM 1850 O O . GLN B 1 83 ? 9.82 -7.234 5.922 1 71.94 83 GLN B O 1
ATOM 1855 N N . THR B 1 84 ? 9.93 -7.383 3.693 1 70.81 84 THR B N 1
ATOM 1856 C CA . THR B 1 84 ? 9.195 -6.145 3.475 1 70.81 84 THR B CA 1
ATOM 1857 C C . THR B 1 84 ? 7.812 -6.434 2.896 1 70.81 84 THR B C 1
ATOM 1859 O O . THR B 1 84 ? 6.992 -5.523 2.754 1 70.81 84 THR B O 1
ATOM 1862 N N . PHE B 1 85 ? 7.625 -7.711 2.613 1 80 85 PHE B N 1
ATOM 1863 C CA . PHE B 1 85 ? 6.305 -8.023 2.074 1 80 85 PHE B CA 1
ATOM 1864 C C . PHE B 1 85 ? 5.934 -9.477 2.354 1 80 85 PHE B C 1
ATOM 1866 O O . PHE B 1 85 ? 6.789 -10.273 2.74 1 80 85 PHE B O 1
ATOM 1873 N N . ALA B 1 86 ? 4.684 -9.719 2.289 1 86.81 86 ALA B N 1
ATOM 1874 C CA . ALA B 1 86 ? 4.156 -11.078 2.354 1 86.81 86 ALA B CA 1
ATOM 1875 C C . ALA B 1 86 ? 3.188 -11.344 1.203 1 86.81 86 ALA B C 1
ATOM 1877 O O . ALA B 1 86 ? 2.5 -10.438 0.737 1 86.81 86 ALA B O 1
ATOM 1878 N N . VAL B 1 87 ? 3.232 -12.562 0.761 1 89.94 87 VAL B N 1
ATOM 1879 C CA . VAL B 1 87 ? 2.295 -12.992 -0.274 1 89.94 87 VAL B CA 1
ATOM 1880 C C . VAL B 1 87 ? 1.47 -14.172 0.227 1 89.94 87 VAL B C 1
ATOM 1882 O O . VAL B 1 87 ? 2.02 -15.141 0.761 1 89.94 87 VAL B O 1
ATOM 1885 N N . LYS B 1 88 ? 0.206 -14.055 0.038 1 93.81 88 LYS B N 1
ATOM 1886 C CA . LYS B 1 88 ? -0.719 -15.117 0.422 1 93.81 88 LYS B CA 1
ATOM 1887 C C . LYS B 1 88 ? -1.372 -15.742 -0.804 1 93.81 88 LYS B C 1
ATOM 1889 O O . LYS B 1 88 ? -1.854 -15.039 -1.69 1 93.81 88 LYS B O 1
ATOM 1894 N N . PHE B 1 89 ? -1.389 -17.016 -0.754 1 95.25 89 PHE B N 1
ATOM 1895 C CA . PHE B 1 89 ? -2.029 -17.797 -1.804 1 95.25 89 PHE B CA 1
ATOM 1896 C C . PHE B 1 89 ? -3.176 -18.625 -1.237 1 95.25 89 PHE B C 1
ATOM 1898 O O . PHE B 1 89 ? -2.99 -19.391 -0.284 1 95.25 89 PHE B O 1
ATOM 1905 N N . ASN B 1 90 ? -4.297 -18.5 -1.868 1 96.44 90 ASN B N 1
ATOM 1906 C CA . ASN B 1 90 ? -5.395 -19.406 -1.561 1 96.44 90 ASN B CA 1
ATOM 1907 C C . ASN B 1 90 ? -5.152 -20.797 -2.137 1 96.44 90 ASN B C 1
ATOM 1909 O O . ASN B 1 90 ? -4.215 -21 -2.91 1 96.44 90 ASN B O 1
ATOM 1913 N N . THR B 1 91 ? -5.969 -21.766 -1.733 1 96.62 91 THR B N 1
ATOM 1914 C CA . THR B 1 91 ? -5.844 -23.141 -2.232 1 96.62 91 THR B CA 1
ATOM 1915 C C . THR B 1 91 ? -6.094 -23.188 -3.738 1 96.62 91 THR B C 1
ATOM 1917 O O . THR B 1 91 ? -5.621 -24.094 -4.418 1 96.62 91 THR B O 1
ATOM 1920 N N . THR B 1 92 ? -6.867 -22.219 -4.141 1 97.94 92 THR B N 1
ATOM 1921 C CA . THR B 1 92 ? -7.164 -22.156 -5.57 1 97.94 92 THR B CA 1
ATOM 1922 C C . THR B 1 92 ? -6.797 -20.781 -6.141 1 97.94 92 THR B C 1
ATOM 1924 O O . THR B 1 92 ? -7.176 -19.75 -5.586 1 97.94 92 THR B O 1
ATOM 1927 N N . ILE B 1 93 ? -6.043 -20.75 -7.223 1 97.94 93 ILE B N 1
ATOM 1928 C CA . ILE B 1 93 ? -5.664 -19.547 -7.957 1 97.94 93 ILE B CA 1
ATOM 1929 C C . ILE B 1 93 ? -6.281 -19.578 -9.352 1 97.94 93 ILE B C 1
ATOM 1931 O O . ILE B 1 93 ? -6.164 -20.562 -10.07 1 97.94 93 ILE B O 1
ATOM 1935 N N . THR B 1 94 ? -6.988 -18.531 -9.781 1 98.56 94 THR B N 1
ATOM 1936 C CA . THR B 1 94 ? -7.594 -18.453 -11.102 1 98.56 94 THR B CA 1
ATOM 1937 C C . THR B 1 94 ? -7.172 -17.188 -11.828 1 98.56 94 THR B C 1
ATOM 1939 O O . THR B 1 94 ? -6.723 -16.219 -11.195 1 98.56 94 THR B O 1
ATOM 1942 N N . GLY B 1 95 ? -7.332 -17.281 -13.133 1 98.44 95 GLY B N 1
ATOM 1943 C CA . GLY B 1 95 ? -7.043 -16.109 -13.953 1 98.44 95 GLY B CA 1
ATOM 1944 C C . GLY B 1 95 ? -7.047 -16.406 -15.438 1 98.44 95 GLY B C 1
ATOM 1945 O O . GLY B 1 95 ? -7.562 -17.438 -15.867 1 98.44 95 GLY B O 1
ATOM 1946 N N . ILE B 1 96 ? -6.605 -15.453 -16.172 1 98.56 96 ILE B N 1
ATOM 1947 C CA . ILE B 1 96 ? -6.363 -15.578 -17.609 1 98.56 96 ILE B CA 1
ATOM 1948 C C . ILE B 1 96 ? -4.867 -15.453 -17.891 1 98.56 96 ILE B C 1
ATOM 1950 O O . ILE B 1 96 ? -4.219 -14.516 -17.438 1 98.56 96 ILE B O 1
ATOM 1954 N N . ILE B 1 97 ? -4.285 -16.391 -18.625 1 97.88 97 ILE B N 1
ATOM 1955 C CA . ILE B 1 97 ? -2.848 -16.359 -18.875 1 97.88 97 ILE B CA 1
ATOM 1956 C C . ILE B 1 97 ? -2.578 -16.25 -20.375 1 97.88 97 ILE B C 1
ATOM 1958 O O . ILE B 1 97 ? -3.246 -16.922 -21.172 1 97.88 97 ILE B O 1
ATOM 1962 N N . THR B 1 98 ? -1.804 -15.359 -20.734 1 96.75 98 THR B N 1
ATOM 1963 C CA . THR B 1 98 ? -1.214 -15.203 -22.062 1 96.75 98 THR B CA 1
ATOM 1964 C C . THR B 1 98 ? 0.304 -15.086 -21.969 1 96.75 98 THR B C 1
ATOM 1966 O O . THR B 1 98 ? 0.872 -15.156 -20.875 1 96.75 98 THR B O 1
ATOM 1969 N N . LYS B 1 99 ? 0.932 -15.047 -23.094 1 96 99 LYS B N 1
ATOM 1970 C CA . LYS B 1 99 ? 2.385 -14.898 -23.062 1 96 99 LYS B CA 1
ATOM 1971 C C . LYS B 1 99 ? 2.799 -13.68 -22.25 1 96 99 LYS B C 1
ATOM 1973 O O . LYS B 1 99 ? 2.307 -12.57 -22.469 1 96 99 LYS B O 1
ATOM 1978 N N . ASN B 1 100 ? 3.615 -13.797 -21.266 1 96.06 100 ASN B N 1
ATOM 1979 C CA . ASN B 1 100 ? 4.242 -12.781 -20.422 1 96.06 100 ASN B CA 1
ATOM 1980 C C . ASN B 1 100 ? 3.232 -12.141 -19.484 1 96.06 100 ASN B C 1
ATOM 1982 O O . ASN B 1 100 ? 3.551 -11.164 -18.797 1 96.06 100 ASN B O 1
ATOM 1986 N N . ASN B 1 101 ? 2.023 -12.672 -19.484 1 96.5 101 ASN B N 1
ATOM 1987 C CA . ASN B 1 101 ? 1.016 -11.914 -18.75 1 96.5 101 ASN B CA 1
ATOM 1988 C C . ASN B 1 101 ? -0.001 -12.844 -18.078 1 96.5 101 ASN B C 1
ATOM 1990 O O . ASN B 1 101 ? -0.431 -13.828 -18.672 1 96.5 101 ASN B O 1
ATOM 1994 N N . MET B 1 102 ? -0.363 -12.492 -16.875 1 96.88 102 MET B N 1
ATOM 1995 C CA . MET B 1 102 ? -1.549 -13.023 -16.203 1 96.88 102 MET B CA 1
ATOM 1996 C C . MET B 1 102 ? -2.471 -11.898 -15.758 1 96.88 102 MET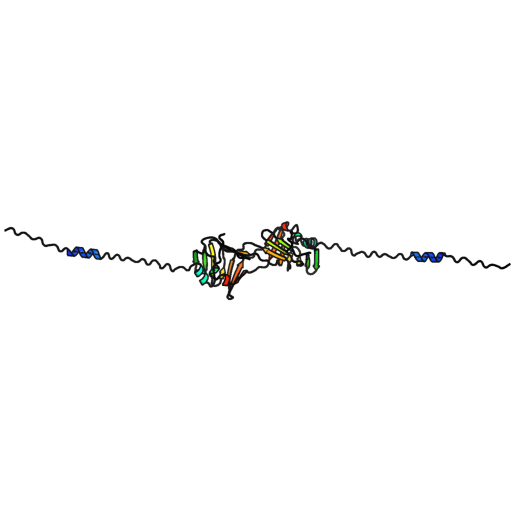 B C 1
ATOM 1998 O O . MET B 1 102 ? -2.012 -10.891 -15.211 1 96.88 102 MET B O 1
ATOM 2002 N N . SER B 1 103 ? -3.768 -12.086 -16.016 1 96.31 103 SER B N 1
ATOM 2003 C CA . SER B 1 103 ? -4.73 -11.055 -15.648 1 96.31 103 SER B CA 1
ATOM 2004 C C . SER B 1 103 ? -5.965 -11.656 -14.992 1 96.31 103 SER B C 1
ATOM 2006 O O . SER B 1 103 ? -6.129 -12.883 -14.961 1 96.31 103 SER B O 1
ATOM 2008 N N . SER B 1 104 ? -6.82 -10.773 -14.406 1 95.44 104 SER B N 1
ATOM 2009 C CA . SER B 1 104 ? -8.031 -11.164 -13.703 1 95.44 104 SER B CA 1
ATOM 2010 C C . SER B 1 104 ? -7.738 -12.219 -12.641 1 95.44 104 SER B C 1
ATOM 2012 O O . SER B 1 104 ? -8.492 -13.18 -12.484 1 95.44 104 SER B O 1
ATOM 2014 N N . LEU B 1 105 ? -6.617 -12.062 -12.008 1 96.5 105 LEU B N 1
ATOM 2015 C CA . LEU B 1 105 ? -6.156 -13.031 -11.023 1 96.5 105 LEU B CA 1
ATOM 2016 C C . LEU B 1 105 ? -7.031 -13 -9.773 1 96.5 105 LEU B C 1
ATOM 2018 O O . LEU B 1 105 ? -7.445 -11.93 -9.328 1 96.5 105 LEU B O 1
ATOM 2022 N N . LYS B 1 106 ? -7.312 -14.164 -9.297 1 96.56 106 LYS B N 1
ATOM 2023 C CA . LYS B 1 106 ? -7.961 -14.367 -8 1 96.56 106 LYS B CA 1
ATOM 2024 C C . LYS B 1 106 ? -7.199 -15.391 -7.16 1 96.56 106 LYS B C 1
ATOM 2026 O O . LYS B 1 106 ? -6.613 -16.328 -7.695 1 96.56 106 LYS B O 1
ATOM 2031 N N . GLY B 1 107 ? -7.199 -15.148 -5.871 1 96.5 107 GLY B N 1
ATOM 2032 C CA . GLY B 1 107 ? -6.605 -16.125 -4.965 1 96.5 107 GLY B CA 1
ATOM 2033 C C . GLY B 1 107 ? -5.195 -15.75 -4.543 1 96.5 107 GLY B C 1
ATOM 2034 O O . GLY B 1 107 ? -4.484 -16.578 -3.955 1 96.5 107 GLY B O 1
ATOM 2035 N N . VAL B 1 108 ? -4.668 -14.633 -4.918 1 94.56 108 VAL B N 1
ATOM 2036 C CA . VAL B 1 108 ? -3.346 -14.164 -4.523 1 94.56 108 VAL B CA 1
ATOM 2037 C C . VAL B 1 108 ? -3.449 -12.758 -3.93 1 94.56 108 VAL B C 1
ATOM 2039 O O . VAL B 1 108 ? -4.059 -11.867 -4.527 1 94.56 108 VAL B O 1
ATOM 2042 N N . GLN B 1 109 ? -2.859 -12.555 -2.791 1 90.88 109 GLN B N 1
ATOM 2043 C CA . GLN B 1 109 ? -2.842 -11.258 -2.119 1 90.88 109 GLN B CA 1
ATOM 2044 C C . GLN B 1 109 ? -1.432 -10.898 -1.663 1 90.88 109 GLN B C 1
ATOM 2046 O O . GLN B 1 109 ? -0.615 -11.781 -1.39 1 90.88 109 GLN B O 1
ATOM 2051 N N . VAL B 1 110 ? -1.188 -9.688 -1.633 1 88.38 110 VAL B N 1
ATOM 2052 C CA . VAL B 1 110 ? 0.099 -9.211 -1.139 1 88.38 110 VAL B CA 1
ATOM 2053 C C . VAL B 1 110 ? -0.119 -8.219 0.002 1 88.38 110 VAL B C 1
ATOM 2055 O O . VAL B 1 110 ? -1.097 -7.465 -0.001 1 88.38 110 VAL B O 1
ATOM 2058 N N . ARG B 1 111 ? 0.678 -8.344 0.974 1 83.75 111 ARG B N 1
ATOM 2059 C CA . ARG B 1 111 ? 0.75 -7.359 2.047 1 83.75 111 ARG B CA 1
ATOM 2060 C C . ARG B 1 111 ? 2.107 -6.664 2.059 1 83.75 111 ARG B C 1
ATOM 2062 O O . ARG B 1 111 ? 3.143 -7.312 2.223 1 83.75 111 ARG B O 1
ATOM 2069 N N . VAL B 1 112 ? 2.102 -5.402 1.767 1 76.5 112 VAL B N 1
ATOM 2070 C CA . VAL B 1 112 ? 3.352 -4.652 1.69 1 76.5 112 VAL B CA 1
ATOM 2071 C C . VAL B 1 112 ? 3.379 -3.582 2.777 1 76.5 112 VAL B C 1
ATOM 2073 O O . VAL B 1 112 ? 2.332 -3.07 3.182 1 76.5 112 VAL B O 1
ATOM 2076 N N . ALA B 1 113 ? 4.582 -3.498 3.354 1 77.56 113 ALA B N 1
ATOM 2077 C CA . ALA B 1 113 ? 4.793 -2.438 4.336 1 77.56 113 ALA B CA 1
ATOM 2078 C C . ALA B 1 113 ? 5.871 -1.466 3.867 1 77.56 113 ALA B C 1
ATOM 2080 O O . ALA B 1 113 ? 7.066 -1.716 4.059 1 77.56 113 ALA B O 1
ATOM 2081 N N . PHE B 1 114 ? 5.469 -0.548 3.047 1 77.56 114 PHE B N 1
ATOM 2082 C CA . PHE B 1 114 ? 6.41 0.471 2.602 1 77.56 114 PHE B CA 1
ATOM 2083 C C . PHE B 1 114 ? 5.863 1.868 2.871 1 77.56 114 PHE B C 1
ATOM 2085 O O . PHE B 1 114 ? 4.652 2.055 2.988 1 77.56 114 PHE B O 1
ATOM 2092 N N . TRP B 1 115 ? 6.836 2.67 2.996 1 83.56 115 TRP B N 1
ATOM 2093 C CA . TRP B 1 115 ? 6.441 4.066 3.148 1 83.56 115 TRP B CA 1
ATOM 2094 C C . TRP B 1 115 ? 6.035 4.668 1.807 1 83.56 115 TRP B C 1
ATOM 2096 O O . TRP B 1 115 ? 6.762 4.547 0.818 1 83.56 115 TRP B O 1
ATOM 2106 N N . ILE B 1 116 ? 4.938 5.254 1.748 1 83.25 116 ILE B N 1
ATOM 2107 C CA . ILE B 1 116 ? 4.41 5.914 0.557 1 83.25 116 ILE B CA 1
ATOM 2108 C C . ILE B 1 116 ? 4.109 7.375 0.869 1 83.25 116 ILE B C 1
ATOM 2110 O O . ILE B 1 116 ? 3.578 7.691 1.935 1 83.25 116 ILE B O 1
ATOM 2114 N N . ASN B 1 117 ? 4.438 8.203 -0.132 1 87.62 117 ASN B N 1
ATOM 2115 C CA . ASN B 1 117 ? 4.129 9.617 0.058 1 87.62 117 ASN B CA 1
ATOM 2116 C C . ASN B 1 117 ? 2.629 9.883 -0.042 1 87.62 117 ASN B C 1
ATOM 2118 O O . ASN B 1 117 ? 1.966 9.383 -0.954 1 87.62 117 ASN B O 1
ATOM 2122 N N . ILE B 1 118 ? 2.135 10.609 0.893 1 90.06 118 ILE B N 1
ATOM 2123 C CA . ILE B 1 118 ? 0.774 11.125 0.775 1 90.06 118 ILE B CA 1
ATOM 2124 C C . ILE B 1 118 ? 0.772 12.391 -0.077 1 90.06 118 ILE B C 1
ATOM 2126 O O . ILE B 1 118 ? 1.44 13.367 0.257 1 90.06 118 ILE B O 1
ATOM 2130 N N . ARG B 1 119 ? -0.046 12.383 -1.158 1 90.62 119 ARG B N 1
ATOM 2131 C CA . ARG B 1 119 ? 0.005 13.5 -2.088 1 90.62 119 ARG B CA 1
ATOM 2132 C C . ARG B 1 119 ? -1.194 14.422 -1.899 1 90.62 119 ARG B C 1
ATOM 2134 O O . ARG B 1 119 ? -1.104 15.625 -2.154 1 90.62 119 ARG B O 1
ATOM 2141 N N . LYS B 1 120 ? -2.293 13.844 -1.48 1 92.38 120 LYS B N 1
ATOM 2142 C CA . LYS B 1 120 ? -3.533 14.609 -1.363 1 92.38 120 LYS B CA 1
ATOM 2143 C C . LYS B 1 120 ? -4.348 14.156 -0.155 1 92.38 120 LYS B C 1
ATOM 2145 O O . LYS B 1 120 ? -4.383 12.961 0.165 1 92.38 120 LYS B O 1
ATOM 2150 N N . VAL B 1 121 ? -4.98 15.094 0.511 1 93.25 121 VAL B N 1
ATOM 2151 C CA . VAL B 1 121 ? -5.949 14.844 1.575 1 93.25 121 VAL B CA 1
ATOM 2152 C C . VAL B 1 121 ? -7.246 15.586 1.281 1 93.25 121 VAL B C 1
ATOM 2154 O O . VAL B 1 121 ? -7.223 16.766 0.915 1 93.25 121 VAL B O 1
ATOM 2157 N N . SER B 1 122 ? -8.328 14.867 1.395 1 93.88 122 SER B N 1
ATOM 2158 C CA . SER B 1 122 ? -9.617 15.523 1.195 1 93.88 122 SER B CA 1
ATOM 2159 C C . SER B 1 122 ? -10.594 15.164 2.309 1 93.88 122 SER B C 1
ATOM 2161 O O . SER B 1 122 ? -10.695 14 2.699 1 93.88 122 SER B O 1
ATOM 2163 N N . SER B 1 123 ? -11.172 16.172 2.887 1 92.5 123 SER B N 1
ATOM 2164 C CA . SER B 1 123 ? -12.273 15.977 3.82 1 92.5 123 SER B CA 1
ATOM 2165 C C . SER B 1 123 ? -13.617 15.961 3.096 1 92.5 123 SER B C 1
ATOM 2167 O O . SER B 1 123 ? -13.961 16.906 2.391 1 92.5 123 SER B O 1
ATOM 2169 N N . ILE B 1 124 ? -14.359 14.867 3.328 1 82.56 124 ILE B N 1
ATOM 2170 C CA . ILE B 1 124 ? -15.633 14.734 2.617 1 82.56 124 ILE B CA 1
ATOM 2171 C C . ILE B 1 124 ? -16.797 15.008 3.572 1 82.56 124 ILE B C 1
ATOM 2173 O O . ILE B 1 124 ? -16.625 14.938 4.793 1 82.56 124 ILE B O 1
ATOM 2177 N N . GLN B 1 125 ? -17.859 15.438 3.025 1 80.12 125 GLN B N 1
ATOM 2178 C CA . GLN B 1 125 ? -19.062 15.789 3.768 1 80.12 125 GLN B CA 1
ATOM 2179 C C . GLN B 1 125 ? -19.562 14.609 4.59 1 80.12 125 GLN B C 1
ATOM 2181 O O . GLN B 1 125 ? -20.281 14.789 5.574 1 80.12 125 GLN B O 1
ATOM 2186 N N . MET B 1 126 ? -19.078 13.531 4.426 1 81.19 126 MET B N 1
ATOM 2187 C CA . MET B 1 126 ? -19.578 12.344 5.105 1 81.19 126 MET B CA 1
ATOM 2188 C C . MET B 1 126 ? -18.766 12.047 6.355 1 81.19 126 MET B C 1
ATOM 2190 O O . MET B 1 126 ? -18.891 10.969 6.941 1 81.19 126 MET B O 1
ATOM 2194 N N . GLY B 1 127 ? -18 13 6.754 1 87.75 127 GLY B N 1
ATOM 2195 C CA . GLY B 1 127 ? -17.266 12.812 7.992 1 87.75 127 GLY B CA 1
ATOM 2196 C C . GLY B 1 127 ? -16.078 11.891 7.84 1 87.75 127 GLY B C 1
ATOM 2197 O O . GLY B 1 127 ? -15.703 11.188 8.781 1 87.75 127 GLY B O 1
ATOM 2198 N N . VAL B 1 128 ? -15.641 11.805 6.617 1 90.31 128 VAL B N 1
ATOM 2199 C CA . VAL B 1 128 ? -14.453 10.977 6.41 1 90.31 128 VAL B CA 1
ATOM 2200 C C . VAL B 1 128 ? -13.344 11.82 5.785 1 90.31 128 VAL B C 1
ATOM 2202 O O . VAL B 1 128 ? -13.602 12.859 5.188 1 90.31 128 VAL B O 1
ATOM 2205 N N . VAL B 1 129 ? -12.172 11.359 6.043 1 91.19 129 VAL B N 1
ATOM 2206 C CA . VAL B 1 129 ? -10.992 11.906 5.391 1 91.19 129 VAL B CA 1
ATOM 2207 C C . VAL B 1 129 ? -10.414 10.883 4.414 1 91.19 129 VAL B C 1
ATOM 2209 O O . VAL B 1 129 ? -10.266 9.711 4.758 1 91.19 129 VAL B O 1
ATOM 2212 N N . LYS B 1 130 ? -10.242 11.312 3.23 1 90.06 130 LYS B N 1
ATOM 2213 C CA . LYS B 1 130 ? -9.641 10.484 2.193 1 90.06 130 LYS B CA 1
ATOM 2214 C C . LYS B 1 130 ? -8.195 10.906 1.921 1 90.06 130 LYS B C 1
ATOM 2216 O O . LYS B 1 130 ? -7.914 12.086 1.715 1 90.06 130 LYS B O 1
ATOM 2221 N N . PHE B 1 131 ? -7.348 9.938 1.925 1 88.25 131 PHE B N 1
ATOM 2222 C CA . PHE B 1 131 ? -5.945 10.148 1.579 1 88.25 131 PHE B CA 1
ATOM 2223 C C . PHE B 1 131 ? -5.613 9.484 0.249 1 88.25 131 PHE B C 1
ATOM 2225 O O . PHE B 1 131 ? -6.043 8.352 -0.013 1 88.25 131 PHE B O 1
ATOM 2232 N N . GLU B 1 132 ? -5.039 10.148 -0.536 1 82.81 132 GLU B N 1
ATOM 2233 C CA . GLU B 1 132 ? -4.543 9.562 -1.779 1 82.81 132 GLU B CA 1
ATOM 2234 C C . GLU B 1 132 ? -3.027 9.398 -1.742 1 82.81 132 GLU B C 1
ATOM 2236 O O . GLU B 1 132 ? -2.287 10.383 -1.751 1 82.81 132 GLU B O 1
ATOM 2241 N N . ALA B 1 133 ? -2.768 8.109 -1.507 1 76.75 133 ALA B N 1
ATOM 2242 C CA . ALA B 1 133 ? -1.349 7.766 -1.561 1 76.75 133 ALA B CA 1
ATOM 2243 C C . ALA B 1 133 ? -0.923 7.414 -2.982 1 76.75 133 ALA B C 1
ATOM 2245 O O . ALA B 1 133 ? -1.764 7.098 -3.83 1 76.75 133 ALA B O 1
ATOM 2246 N N . GLY B 1 134 ? 0.228 7.77 -3.479 1 66.25 134 GLY B N 1
ATOM 2247 C CA . GLY B 1 134 ? 0.729 7.332 -4.773 1 66.25 134 GLY B CA 1
ATOM 2248 C C . GLY B 1 134 ? 0.723 5.824 -4.934 1 66.25 134 GLY B C 1
ATOM 2249 O O . GLY B 1 134 ? 0.54 5.09 -3.961 1 66.25 134 GLY B O 1
ATOM 2250 N N . VAL B 1 135 ? 0.423 5.281 -6.223 1 61.09 135 VAL B N 1
ATOM 2251 C CA . VAL B 1 135 ? 0.461 3.854 -6.523 1 61.09 135 VAL B CA 1
ATOM 2252 C C . VAL B 1 135 ? 1.911 3.383 -6.613 1 61.09 135 VAL B C 1
ATOM 2254 O O . VAL B 1 135 ? 2.75 4.047 -7.227 1 61.09 135 VAL B O 1
ATOM 2257 N N . ILE B 1 136 ? 2.213 2.42 -5.727 1 62.88 136 ILE B N 1
ATOM 2258 C CA . ILE B 1 136 ? 3.551 1.89 -5.961 1 62.88 136 ILE B CA 1
ATOM 2259 C C . ILE B 1 136 ? 3.455 0.534 -6.656 1 62.88 136 ILE B C 1
ATOM 2261 O O . ILE B 1 136 ? 2.836 -0.396 -6.137 1 62.88 136 ILE B O 1
ATOM 2265 N N . PRO B 1 137 ? 3.787 0.621 -8.039 1 67.75 137 PRO B N 1
ATOM 2266 C CA . PRO B 1 137 ? 3.975 -0.714 -8.609 1 67.75 137 PRO B CA 1
ATOM 2267 C C . PRO B 1 137 ? 5.008 -1.542 -7.852 1 67.75 137 PRO B C 1
ATOM 2269 O O . PRO B 1 137 ? 5.973 -0.991 -7.312 1 67.75 137 PRO B O 1
ATOM 2272 N N . ILE B 1 138 ? 4.605 -2.842 -7.727 1 76.69 138 ILE B N 1
ATOM 2273 C CA . ILE B 1 138 ? 5.594 -3.717 -7.102 1 76.69 138 ILE B CA 1
ATOM 2274 C C . ILE B 1 138 ? 6.445 -4.387 -8.172 1 76.69 138 ILE B C 1
ATOM 2276 O O . ILE B 1 138 ? 5.934 -5.172 -8.977 1 76.69 138 ILE B O 1
ATOM 2280 N N . ILE B 1 139 ? 7.711 -3.951 -8.297 1 80.69 139 ILE B N 1
ATOM 2281 C CA . ILE B 1 139 ? 8.648 -4.492 -9.281 1 80.69 139 ILE B CA 1
ATOM 2282 C C . ILE B 1 139 ? 9.68 -5.363 -8.578 1 80.69 139 ILE B C 1
ATOM 2284 O O . ILE B 1 139 ? 10.359 -4.91 -7.652 1 80.69 139 ILE B O 1
ATOM 2288 N N . VAL B 1 140 ? 9.734 -6.609 -9.016 1 82.25 140 VAL B N 1
ATOM 2289 C CA . VAL B 1 140 ? 10.641 -7.566 -8.391 1 82.25 140 VAL B CA 1
ATOM 2290 C C . VAL B 1 140 ? 11.508 -8.242 -9.453 1 82.25 140 VAL B C 1
ATOM 2292 O O . VAL B 1 140 ? 11.008 -8.641 -10.508 1 82.25 140 VAL B O 1
ATOM 2295 N N . PRO B 1 141 ? 12.773 -8.328 -9.211 1 85.12 141 PRO B N 1
ATOM 2296 C CA . PRO B 1 141 ? 13.586 -9.094 -10.172 1 85.12 141 PRO B CA 1
ATOM 2297 C C . PRO B 1 141 ? 13.055 -10.508 -10.391 1 85.12 141 PRO B C 1
ATOM 2299 O O . PRO B 1 141 ? 12.719 -11.203 -9.43 1 85.12 141 PRO B O 1
ATOM 2302 N N . ALA B 1 142 ? 13.086 -10.914 -11.688 1 87.81 142 ALA B N 1
ATOM 2303 C CA . ALA B 1 142 ? 12.531 -12.211 -12.062 1 87.81 142 ALA B CA 1
ATOM 2304 C C . ALA B 1 142 ? 13.344 -13.352 -11.453 1 87.81 142 ALA B C 1
ATOM 2306 O O . ALA B 1 142 ? 12.812 -14.43 -11.203 1 87.81 142 ALA B O 1
ATOM 2307 N N . ILE B 1 143 ? 14.555 -13.133 -11.219 1 84.75 143 ILE B N 1
ATOM 2308 C CA . ILE B 1 143 ? 15.469 -14.148 -10.711 1 84.75 143 ILE B CA 1
ATOM 2309 C C . ILE B 1 143 ? 14.977 -14.641 -9.352 1 84.75 143 ILE B C 1
ATOM 2311 O O . ILE B 1 143 ? 15.281 -15.766 -8.938 1 84.75 143 ILE B O 1
ATOM 2315 N N . PHE B 1 144 ? 14.141 -13.789 -8.648 1 82.94 144 PHE B N 1
ATOM 2316 C CA . PHE B 1 144 ? 13.641 -14.164 -7.336 1 82.94 144 PHE B CA 1
ATOM 2317 C C . PHE B 1 144 ? 12.578 -15.25 -7.453 1 82.94 144 PHE B C 1
ATOM 2319 O O . PHE B 1 144 ? 12.234 -15.898 -6.461 1 82.94 144 PHE B O 1
ATOM 2326 N N . PHE B 1 145 ? 12.227 -15.477 -8.719 1 87.94 145 PHE B N 1
ATOM 2327 C CA . 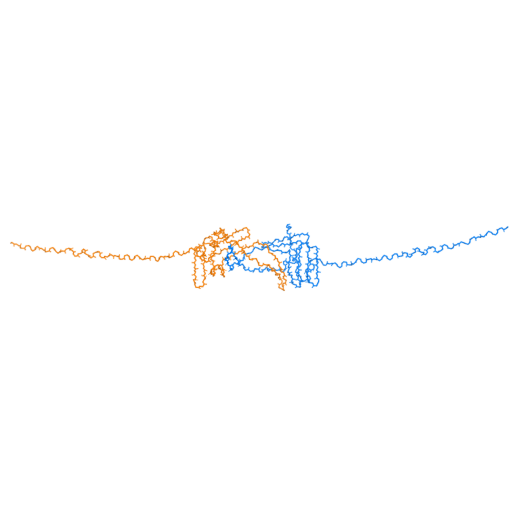PHE B 1 145 ? 11.156 -16.453 -8.938 1 87.94 145 PHE B CA 1
ATOM 2328 C C . PHE B 1 145 ? 11.656 -17.641 -9.742 1 87.94 145 PHE B C 1
ATOM 2330 O O . PHE B 1 145 ? 10.875 -18.328 -10.398 1 87.94 145 PHE B O 1
ATOM 2337 N N . LYS B 1 146 ? 12.906 -17.844 -9.773 1 85.12 146 LYS B N 1
ATOM 2338 C CA . LYS B 1 146 ? 13.445 -19.047 -10.414 1 85.12 146 LYS B CA 1
ATOM 2339 C C . LYS B 1 146 ? 12.992 -20.297 -9.688 1 85.12 146 LYS B C 1
ATOM 2341 O O . LYS B 1 146 ? 12.711 -21.328 -10.32 1 85.12 146 LYS B O 1
ATOM 2346 N N . LEU B 1 147 ? 12.922 -20.125 -8.344 1 83.81 147 LEU B N 1
ATOM 2347 C CA . LEU B 1 147 ? 12.398 -21.203 -7.516 1 83.81 147 LEU B CA 1
ATOM 2348 C C . LEU B 1 147 ? 11.188 -20.734 -6.711 1 83.81 147 LEU B C 1
ATOM 2350 O O . LEU B 1 147 ? 11.055 -19.547 -6.414 1 83.81 147 LEU B O 1
ATOM 2354 N N . SER B 1 148 ? 10.383 -21.688 -6.348 1 86.5 148 SER B N 1
ATOM 2355 C CA . SER B 1 148 ? 9.18 -21.406 -5.574 1 86.5 148 SER B CA 1
ATOM 2356 C C . SER B 1 148 ? 9.531 -20.938 -4.16 1 86.5 148 SER B C 1
ATOM 2358 O O . SER B 1 148 ? 10.438 -21.5 -3.531 1 86.5 148 SER B O 1
ATOM 2360 N N . PRO B 1 149 ? 8.859 -19.938 -3.74 1 78.06 149 PRO B N 1
ATOM 2361 C CA . PRO B 1 149 ? 9.125 -19.469 -2.381 1 78.06 149 PRO B CA 1
ATOM 2362 C C . PRO B 1 149 ? 8.672 -20.453 -1.312 1 78.06 149 PRO B C 1
ATOM 2364 O O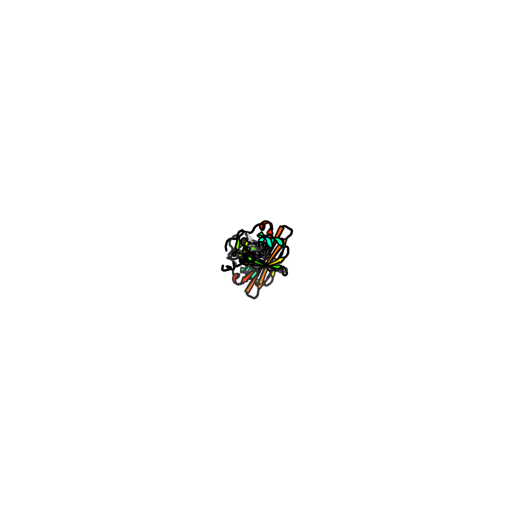 . PRO B 1 149 ? 7.723 -21.219 -1.53 1 78.06 149 PRO B O 1
ATOM 2367 N N . PRO B 1 150 ? 9.523 -20.359 -0.269 1 77.5 150 PRO B N 1
ATOM 2368 C CA . PRO B 1 150 ? 9.109 -21.219 0.842 1 77.5 150 PRO B CA 1
ATOM 2369 C C . PRO B 1 150 ? 7.875 -20.688 1.57 1 77.5 150 PRO B C 1
ATOM 2371 O O . PRO B 1 150 ? 7.773 -19.484 1.824 1 77.5 150 PRO B O 1
ATOM 2374 N N . CYS B 1 151 ? 6.867 -21.344 1.67 1 79.25 151 CYS B N 1
ATOM 2375 C CA . CYS B 1 151 ? 5.621 -20.922 2.299 1 79.25 151 CYS B CA 1
ATOM 2376 C C . CYS B 1 151 ? 5.551 -21.391 3.746 1 79.25 151 CYS B C 1
ATOM 2378 O O . CYS B 1 151 ? 6.102 -22.438 4.086 1 79.25 151 CYS B O 1
ATOM 2380 N N . ILE B 1 152 ? 5.324 -20.375 4.52 1 71.44 152 ILE B N 1
ATOM 2381 C CA . ILE B 1 152 ? 4.945 -20.766 5.875 1 71.44 152 ILE B CA 1
ATOM 2382 C C . ILE B 1 152 ? 3.469 -21.141 5.906 1 71.44 152 ILE B C 1
ATOM 2384 O O . ILE B 1 152 ? 2.654 -20.578 5.184 1 71.44 152 ILE B O 1
ATOM 2388 N N . LYS B 1 153 ? 3.273 -22.375 6.352 1 60.94 153 LYS B N 1
ATOM 2389 C CA . LYS B 1 153 ? 1.894 -22.828 6.477 1 60.94 153 LYS B CA 1
ATOM 2390 C C . LYS B 1 153 ? 1.034 -21.797 7.195 1 60.94 153 LYS B C 1
ATOM 2392 O O . LYS B 1 153 ? 1.455 -21.219 8.203 1 60.94 153 LYS B O 1
ATOM 2397 N N . SER B 1 154 ? 0.123 -21.062 6.48 1 50.91 154 SER B N 1
ATOM 2398 C CA . SER B 1 154 ? -0.811 -20.172 7.164 1 50.91 154 SER B CA 1
ATOM 2399 C C . SER B 1 154 ? -1.822 -20.969 7.988 1 50.91 154 SER B C 1
ATOM 2401 O O . SER B 1 154 ? -2.135 -22.109 7.664 1 50.91 154 SER B O 1
#

Organism: Lupinus luteus (NCBI:txid3873)

Foldseek 3Di:
DDPPPPPDPDPPPPPPPPPPPPPVPPPPPPPPPPVPPDQQLRVCVVQVAASQVDAPAWGDKDADPVQQKMKIAGPAWFWFDDPFKIKTFGRMWIFGDHRVDTPPIDGMDMDGDDDFDFDDWDDDPVRDIDTDTDDDDDDDDRVVRNHHGDTDHD/DDPPPPPDPPDPPPVPPPVPPPPPPPPPPPPPPPVPPDQQLRVCVVLVAASQVDAPAWGDKDADPVQQKMKIAGPAWFWFDDPFKIKTFGRMWIFGDHRPDTPPIDGMDMDGDDDFDFDDWDDDPVRDIDTDTDDDDDDDDRVVRNHHGDTDHD

InterPro domains:
  IPR007493 Protein of unknown function DUF538 [PF04398] (44-140)
  IPR007493 Protein of unknown function DUF538 [PTHR31676] (29-151)
  IPR036758 At5g01610-like superfamily [G3DSA:2.30.240.10] (33-140)
  IPR036758 At5g01610-like superfamily [SSF141562] (17-153)

pLDDT: mean 78.93, std 19.82, range [32.59, 98.56]

Radius of gyration: 45.59 Å; Cα contacts (8 Å, |Δi|>4): 581; chains: 2; bounding box: 46×231×87 Å

Secondary structure (DSSP, 8-state):
-----------GGGGGGGGTT------------------HHHHHHTTT--GGGSPTTEEEEEE-TTT-EEEEEESS-EEEE-SSEEEEEEEEEEEEEETTEEEEEEEEEEEEEEEEEEEEEEEETTTEEEEEEPP--EEEEGGGGSSPPPPEE-/-----------GGGGGGGGTT------------------HHHHHHTTT--GGGSPTTEEEEEE-TTT-EEEEEESS-EEEE-SSEEEEEEEEEEEEEETTEEEEEEEEEEEEEEEEEEEEEEEETTTEEEEEEPP--EEEEGGGGSSPPPPEE-